Protein AF-A0A553PU58-F1 (afdb_monomer)

Solvent-accessible surface area (backbone atoms only — not comparable to full-atom values): 15840 Å² total; per-residue (Å²): 139,85,56,50,74,30,47,66,68,59,22,52,77,58,53,23,46,75,79,48,70,24,80,95,66,74,22,20,21,20,30,32,51,39,40,67,79,35,71,44,50,60,67,50,26,30,43,40,55,94,79,65,64,56,36,60,43,74,41,38,33,38,37,42,64,63,48,73,68,34,35,27,38,38,38,34,22,75,34,29,32,41,44,48,44,35,81,52,70,45,79,49,66,39,73,56,94,90,36,85,38,88,47,77,78,56,62,55,42,45,74,35,52,75,50,16,30,38,39,49,42,58,34,69,77,70,71,60,79,73,44,49,18,77,45,54,79,40,72,47,82,42,52,33,47,82,79,39,47,34,37,42,36,38,42,38,27,73,67,70,56,81,61,50,55,29,34,38,36,38,64,31,55,33,83,65,72,85,70,87,80,76,86,68,56,43,30,42,36,31,63,48,25,15,44,52,85,59,57,66,39,82,53,34,61,36,50,42,69,89,49,78,56,60,99,59,96,74,81,88,78,79,73,29,58,86,46,84,77,78,61,78,45,79,47,73,73,87,50,32,70,46,94,62,74,90,90,60,85,61,55,75,38,95,72,65,79,91,73,83,88,87,85,85,83,90,77,86,80,74,50,65,129

Radius of gyration: 23.56 Å; Cα contacts (8 Å, |Δi|>4): 583; chains: 1; bounding box: 60×55×65 Å

Secondary structure (DSSP, 8-state):
---EEE-HHHHHHTTEEEEEEEGGGTEEEEEEEE-TT-EE-STTEEE--S---SSSEEEEEEE--SSTTEEEEEEEEEEEE-PPPP--EE--EEEETTEEEE-SS-EE-TT---SSEEEEEESSS-PPPPB-SB-TT-EEEEE--TT--EEEEEEE-SS----EEEEEEEEEE-TTSSS---SS--EEEETTEE-TT--B-TTEEEESTTTT--SS-PPP---EE--SS---EEE--S--B----TTSPPPBPSS------------SSSS--

Nearest PDB structures (foldseek):
  4gz9-assembly1_A  TM=6.821E-01  e=5.659E-04  Mus musculus
  7m0r-assembly1_F  TM=6.667E-01  e=5.729E-03  Mus musculus
  7wr7-assembly1_A  TM=5.934E-01  e=6.733E-03  Homo sapiens
  9en2-assembly1_A  TM=3.925E-01  e=1.753E-03  Homo sapiens
  3i27-assembly2_C  TM=2.885E-01  e=4.304E+00  Breda virus serotype 1

Sequence (273 aa):
MTGTCYTEDECTSKNGVSIGTCANGFGVCCRMVMSCGETSSENITVFADTNVPTGMGECTASINPANTDVRQIRLDFERFQIAGPSLVSSEVTKILNGSPSFMGTPNAAVGQCNLDRFQVQGGSHGRPPIICGLNTGQHMLLDVDESSNIDLSFQFGSVATVRSFQIRVESCCGPNSKGSNKQGLDCLSLPSAENKEGTARLRSRFCGRNKGLTTGPAVSITICSKLTPFQITFRSDSFETIPSIVGTPLPEATAMDKGVKLIYFQDNMNCMN

pLDDT: mean 74.5, std 16.45, range [32.41, 96.75]

Mean predicted aligned error: 15.4 Å

InterPro domains:
  IPR000859 CUB domain [PS01180] (36-172)
  IPR058698 CUB domain, metazoa [PF26080] (172-266)

Organism: Tigriopus californicus (NCBI:txid6832)

Foldseek 3Di:
DAADWDAPVVQVVQCWDFPAADPVRRTGRTAAEDEFPEEDLDFFYKYWYPCPDQFWDKGKYKYDHVAQLFFKKKKAWQWWAADAQDPDWAFDWDQDPNDTDGDDDIPPSPRPPPAKWKWKDKADDDTPDIHHGGQNRHMDMGGHHRTIMIMIMMTHHGHGDDGTTMITMGGDSALDPDDDDDPAWKKKWWAQKDALASHTPRSDIQTDCPRQQHPDDGDDGDIDHPDVVGDMDIDHDQFDFDDDDPDDDTDGDPDGDPDGDDDDDDDPPRHDD

Structure (mmCIF, N/CA/C/O backbone):
data_AF-A0A553PU58-F1
#
_entry.id   AF-A0A553PU58-F1
#
loop_
_atom_site.group_PDB
_atom_site.id
_atom_site.type_symbol
_atom_site.label_atom_id
_atom_site.label_alt_id
_atom_site.label_comp_id
_atom_site.label_asym_id
_atom_site.label_entity_id
_atom_site.label_seq_id
_atom_site.pdbx_PDB_ins_code
_atom_site.Cartn_x
_atom_site.Cartn_y
_atom_site.Cartn_z
_atom_site.occupancy
_atom_site.B_iso_or_equiv
_atom_site.auth_seq_id
_atom_site.auth_comp_id
_atom_site.auth_asym_id
_atom_site.auth_atom_id
_atom_site.pdbx_PDB_model_num
ATOM 1 N N . MET A 1 1 ? -3.725 -18.989 4.553 1.00 52.44 1 MET A N 1
ATOM 2 C CA . MET A 1 1 ? -4.612 -18.128 3.745 1.00 52.44 1 MET A CA 1
ATOM 3 C C . MET A 1 1 ? -5.587 -17.461 4.697 1.00 52.44 1 MET A C 1
ATOM 5 O O . MET A 1 1 ? -6.108 -18.153 5.562 1.00 52.44 1 MET A O 1
ATOM 9 N N . THR A 1 2 ? -5.754 -16.147 4.604 1.00 69.88 2 THR A N 1
ATOM 10 C CA . THR A 1 2 ? -6.586 -15.342 5.510 1.00 69.88 2 THR A CA 1
ATOM 11 C C . THR A 1 2 ? -7.777 -14.777 4.745 1.00 69.88 2 THR A C 1
ATOM 13 O O . THR A 1 2 ? -7.635 -14.329 3.609 1.00 69.88 2 THR A O 1
ATOM 16 N N . GLY A 1 3 ? -8.949 -14.838 5.364 1.00 77.81 3 GLY A N 1
ATOM 17 C CA . GLY A 1 3 ? -10.219 -14.359 4.834 1.00 77.81 3 GLY A CA 1
ATOM 18 C C . GLY A 1 3 ? -11.250 -14.318 5.957 1.00 77.81 3 GLY A C 1
ATOM 19 O O . GLY A 1 3 ? -10.980 -14.776 7.072 1.00 77.81 3 GLY A O 1
ATOM 20 N N . THR A 1 4 ? -12.416 -13.760 5.667 1.00 83.88 4 THR A N 1
ATOM 21 C CA . THR A 1 4 ? -13.505 -13.608 6.636 1.00 83.88 4 THR A CA 1
ATOM 22 C C . THR A 1 4 ? -14.564 -14.668 6.371 1.00 83.88 4 THR A C 1
ATOM 24 O O . THR A 1 4 ? -14.862 -14.983 5.222 1.00 83.88 4 THR A O 1
ATOM 27 N N . CYS A 1 5 ? -15.107 -15.260 7.432 1.00 89.44 5 CYS A N 1
ATOM 28 C CA . CYS A 1 5 ? -16.114 -16.305 7.301 1.00 89.44 5 CYS A CA 1
ATOM 29 C C . CYS A 1 5 ? -17.475 -15.698 6.942 1.00 89.44 5 CYS A C 1
ATOM 31 O O . CYS A 1 5 ? -18.012 -14.926 7.732 1.00 89.44 5 CYS A O 1
ATOM 33 N N . TYR A 1 6 ? -18.010 -16.068 5.780 1.00 90.88 6 TYR A N 1
ATOM 34 C CA . TYR A 1 6 ? -19.317 -15.644 5.271 1.00 90.88 6 TYR A CA 1
ATOM 35 C C . TYR A 1 6 ? -20.118 -16.849 4.776 1.00 90.88 6 TYR A C 1
ATOM 37 O O . TYR A 1 6 ? -19.566 -17.935 4.582 1.00 90.88 6 TYR A O 1
ATOM 45 N N . THR A 1 7 ? -21.415 -16.667 4.534 1.00 93.44 7 THR A N 1
ATOM 46 C CA . THR A 1 7 ? -22.155 -17.595 3.667 1.00 93.44 7 THR A CA 1
ATOM 47 C C . THR A 1 7 ? -21.651 -17.490 2.221 1.00 93.44 7 THR A C 1
ATOM 49 O O . THR A 1 7 ? -21.003 -16.513 1.837 1.00 93.44 7 THR A O 1
ATOM 52 N N . GLU A 1 8 ? -21.909 -18.507 1.400 1.00 91.62 8 GLU A N 1
ATOM 53 C CA . GLU A 1 8 ? -21.491 -18.505 -0.009 1.00 91.62 8 GLU A CA 1
ATOM 54 C C . GLU A 1 8 ? -22.142 -17.354 -0.803 1.00 91.62 8 GLU A C 1
ATOM 56 O O . GLU A 1 8 ? -21.466 -16.650 -1.561 1.00 91.62 8 GLU A O 1
ATOM 61 N N . ASP A 1 9 ? -23.420 -17.080 -0.533 1.00 92.00 9 ASP A N 1
ATOM 62 C CA . ASP A 1 9 ? -24.177 -15.982 -1.145 1.00 92.00 9 ASP A CA 1
ATOM 63 C C . ASP A 1 9 ? -23.659 -14.598 -0.709 1.00 92.00 9 ASP A C 1
ATOM 65 O O . ASP A 1 9 ? -23.513 -13.684 -1.523 1.00 92.00 9 ASP A O 1
ATOM 69 N N . GLU A 1 10 ? -23.316 -14.418 0.570 1.00 91.50 10 GLU A N 1
ATOM 70 C CA . GLU A 1 10 ? -22.691 -13.176 1.054 1.00 91.50 10 GLU A CA 1
ATOM 71 C C . GLU A 1 10 ? -21.303 -12.960 0.447 1.00 91.50 10 GLU A C 1
ATOM 73 O O . GLU A 1 10 ? -20.929 -11.831 0.134 1.00 91.50 10 GLU A O 1
ATOM 78 N N . CYS A 1 11 ? -20.533 -14.037 0.264 1.00 89.50 11 CYS A N 1
ATOM 79 C CA . CYS A 1 11 ? -19.203 -13.944 -0.319 1.00 89.50 11 CYS A CA 1
ATOM 80 C C . CYS A 1 11 ? -19.269 -13.464 -1.771 1.00 89.50 11 CYS A C 1
ATOM 82 O O . CYS A 1 11 ? -18.574 -12.522 -2.149 1.00 89.50 11 CYS A O 1
ATOM 84 N N . THR A 1 12 ? -20.145 -14.073 -2.569 1.00 89.50 12 THR A N 1
ATOM 85 C CA . THR A 1 12 ? -20.314 -13.727 -3.985 1.00 89.50 12 THR A CA 1
ATOM 86 C C . THR A 1 12 ? -20.954 -12.352 -4.172 1.00 89.50 12 THR A C 1
ATOM 88 O O . THR A 1 12 ? -20.482 -11.575 -5.000 1.00 89.50 12 THR A O 1
ATOM 91 N N . SER A 1 13 ? -21.957 -11.991 -3.364 1.00 87.50 13 SER A N 1
ATOM 92 C CA . SER A 1 13 ? -22.585 -10.659 -3.425 1.00 87.50 13 SER A CA 1
ATOM 93 C C . SER A 1 13 ? -21.642 -9.509 -3.053 1.00 87.50 13 SER A C 1
ATOM 95 O O . SER A 1 13 ? -21.862 -8.379 -3.485 1.00 87.50 13 SER A O 1
ATOM 97 N N . LYS A 1 14 ? -20.572 -9.783 -2.298 1.00 83.44 14 LYS A N 1
ATOM 98 C CA . LYS A 1 14 ? -19.509 -8.821 -1.960 1.00 83.44 14 LYS A CA 1
ATOM 99 C C . LYS A 1 14 ? -18.317 -8.848 -2.931 1.00 83.44 14 LYS A C 1
ATOM 101 O O . LYS A 1 14 ? -17.244 -8.370 -2.567 1.00 83.44 14 LYS A O 1
ATOM 106 N N . ASN A 1 15 ? -18.469 -9.425 -4.130 1.00 82.69 15 ASN A N 1
ATOM 107 C CA . ASN A 1 15 ? -17.378 -9.644 -5.099 1.00 82.69 15 ASN A CA 1
ATOM 108 C C . ASN A 1 15 ? -16.177 -10.396 -4.496 1.00 82.69 15 ASN A C 1
ATOM 110 O O . ASN A 1 15 ? -15.012 -10.185 -4.843 1.00 82.69 15 ASN A O 1
ATOM 114 N N . GLY A 1 16 ? -16.455 -11.273 -3.538 1.00 85.69 16 GLY A N 1
ATOM 115 C CA . GLY A 1 16 ? -15.459 -12.091 -2.885 1.00 85.69 16 GLY A CA 1
ATOM 116 C C . GLY A 1 16 ? -15.260 -13.433 -3.569 1.00 85.69 16 GLY A C 1
ATOM 117 O O . GLY A 1 16 ? -16.120 -13.958 -4.274 1.00 85.69 16 GLY A O 1
ATOM 118 N N . VAL A 1 17 ? -14.090 -14.011 -3.329 1.00 88.06 17 VAL A N 1
ATOM 119 C CA . VAL A 1 17 ? -13.718 -15.341 -3.801 1.00 88.06 17 VAL A CA 1
ATOM 120 C C . VAL A 1 17 ? -13.620 -16.275 -2.602 1.00 88.06 17 VAL A C 1
ATOM 122 O O . VAL A 1 17 ? -12.925 -15.975 -1.626 1.00 88.06 17 VAL A O 1
ATOM 125 N N . SER A 1 18 ? -14.288 -17.425 -2.693 1.00 90.69 18 SER A N 1
ATOM 126 C CA . SER A 1 18 ? -14.140 -18.507 -1.719 1.00 90.69 18 SER A CA 1
ATOM 127 C C . SER A 1 18 ? -12.737 -19.106 -1.821 1.00 90.69 18 SER A C 1
ATOM 129 O O . SER A 1 18 ? -12.329 -19.605 -2.870 1.00 90.69 18 SER A O 1
ATOM 131 N N . ILE A 1 19 ? -11.983 -19.035 -0.726 1.00 89.62 19 ILE A N 1
ATOM 132 C CA . ILE A 1 19 ? -10.617 -19.572 -0.617 1.00 89.62 19 ILE A CA 1
ATOM 133 C C . ILE A 1 19 ? -10.535 -20.775 0.334 1.00 89.62 19 ILE A C 1
ATOM 135 O O . ILE A 1 19 ? -9.445 -21.265 0.626 1.00 89.62 19 ILE A O 1
ATOM 139 N N . GLY A 1 20 ? -11.678 -21.253 0.830 1.00 89.81 20 GLY A N 1
ATOM 140 C CA . GLY A 1 20 ? -11.781 -22.419 1.705 1.00 89.81 20 GLY A CA 1
ATOM 141 C C . GLY A 1 20 ? -13.096 -22.445 2.478 1.00 89.81 20 GLY A C 1
ATOM 142 O O . GLY A 1 20 ? -13.944 -21.576 2.312 1.00 89.81 20 GLY A O 1
ATOM 143 N N . THR A 1 21 ? -13.253 -23.423 3.364 1.00 91.62 21 THR A N 1
ATOM 144 C CA . THR A 1 21 ? -14.417 -23.544 4.256 1.00 91.62 21 THR A CA 1
ATOM 145 C C . THR A 1 21 ? -14.106 -22.998 5.648 1.00 91.62 21 THR A C 1
ATOM 147 O O . THR A 1 21 ? -12.978 -23.110 6.128 1.00 91.62 21 THR A O 1
ATOM 150 N N . CYS A 1 22 ? -15.106 -22.458 6.334 1.00 91.12 22 CYS A N 1
ATOM 151 C CA . CYS A 1 22 ? -15.018 -21.982 7.715 1.00 91.12 22 CYS A CA 1
ATOM 152 C C . CYS A 1 22 ? -16.258 -22.416 8.516 1.00 91.12 22 CYS A C 1
ATOM 154 O O . CYS A 1 22 ? -17.140 -23.086 7.980 1.00 91.12 22 CYS A O 1
ATOM 156 N N . ALA A 1 23 ? -16.297 -22.096 9.817 1.00 89.81 23 ALA A N 1
ATOM 157 C CA . ALA A 1 23 ? -17.403 -22.450 10.717 1.00 89.81 23 ALA A CA 1
ATOM 158 C C . ALA A 1 23 ? -1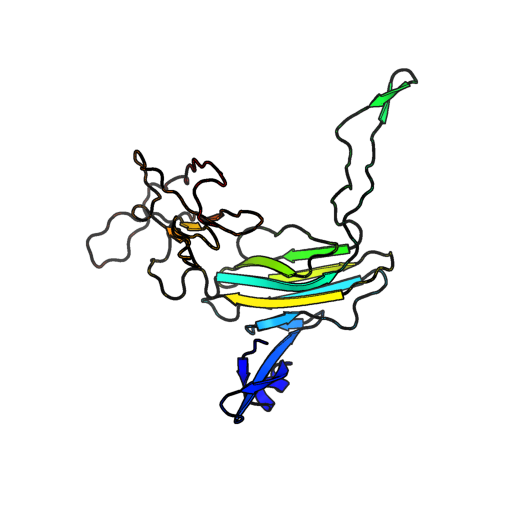7.821 -23.933 10.609 1.00 89.81 23 ALA A C 1
ATOM 160 O O . ALA A 1 23 ? -18.990 -24.235 10.421 1.00 89.81 23 ALA A O 1
ATOM 161 N N . ASN A 1 24 ? -16.865 -24.869 10.671 1.00 90.44 24 ASN A N 1
ATOM 162 C CA . ASN A 1 24 ? -17.110 -26.316 10.520 1.00 90.44 24 ASN A CA 1
ATOM 163 C C . ASN A 1 24 ? -17.828 -26.726 9.216 1.00 90.44 24 ASN A C 1
ATOM 165 O O . ASN A 1 24 ? -18.508 -27.747 9.184 1.00 90.44 24 ASN A O 1
ATOM 169 N N . GLY A 1 25 ? -17.673 -25.946 8.143 1.00 89.06 25 GLY A N 1
ATOM 170 C CA . GLY A 1 25 ? -18.281 -26.223 6.839 1.00 89.06 25 GLY A CA 1
ATOM 171 C C . GLY A 1 25 ? -19.625 -25.531 6.609 1.00 89.06 25 GLY A C 1
ATOM 172 O O . GLY A 1 25 ? -20.196 -25.695 5.539 1.00 89.06 25 GLY A O 1
ATOM 173 N N . PHE A 1 26 ? -20.114 -24.735 7.566 1.00 89.69 26 PHE A N 1
ATOM 174 C CA . PHE A 1 26 ? -21.336 -23.940 7.396 1.00 89.69 26 PHE A CA 1
ATOM 175 C C . PHE A 1 26 ? -21.112 -22.616 6.651 1.00 89.69 26 PHE A C 1
ATOM 177 O O . PHE A 1 26 ? -22.078 -21.933 6.324 1.00 89.69 26 PHE A O 1
ATOM 184 N N . GLY A 1 27 ? -19.858 -22.242 6.388 1.00 92.12 27 GLY A N 1
ATOM 185 C CA . GLY A 1 27 ? -19.524 -21.039 5.634 1.00 92.12 27 GLY A CA 1
ATOM 186 C C . GLY A 1 27 ? -18.271 -21.198 4.783 1.00 92.12 27 GLY A C 1
ATOM 187 O O . GLY A 1 27 ? -17.544 -22.195 4.866 1.00 92.12 27 GLY A O 1
ATOM 188 N N . VAL A 1 28 ? -17.996 -20.166 3.995 1.00 92.75 28 VAL A N 1
ATOM 189 C CA . VAL A 1 28 ? -16.797 -20.031 3.172 1.00 92.75 28 VAL A CA 1
ATOM 190 C C . VAL A 1 28 ? -15.861 -18.980 3.759 1.00 92.75 28 VAL A C 1
ATOM 192 O O . VAL A 1 28 ? -16.274 -17.911 4.210 1.00 92.75 28 VAL A O 1
ATOM 195 N N . CYS A 1 29 ? -14.567 -19.284 3.758 1.00 89.19 29 CYS A N 1
ATOM 196 C CA . CYS A 1 29 ? -13.527 -18.298 3.996 1.00 89.19 29 CYS A CA 1
ATOM 197 C C . CYS A 1 29 ? -13.474 -17.417 2.749 1.00 89.19 29 CYS A C 1
ATOM 199 O O . CYS A 1 29 ? -12.955 -17.832 1.713 1.00 89.19 29 CYS A O 1
ATOM 201 N N . CYS A 1 30 ? -14.085 -16.244 2.832 1.00 88.44 30 CYS A N 1
ATOM 202 C CA . CYS A 1 30 ? -14.209 -15.327 1.719 1.00 88.44 30 CYS A CA 1
ATOM 203 C C . CYS A 1 30 ? -13.090 -14.295 1.744 1.00 88.44 30 CYS A C 1
ATOM 205 O O . CYS A 1 30 ? -12.733 -13.759 2.798 1.00 88.44 30 CYS A O 1
ATOM 207 N N . ARG A 1 31 ? -12.573 -13.976 0.564 1.00 86.38 31 ARG A N 1
ATOM 208 C CA . ARG A 1 31 ? -11.627 -12.884 0.368 1.00 86.38 31 ARG A CA 1
ATOM 209 C C . ARG A 1 31 ? -12.182 -11.930 -0.672 1.00 86.38 31 ARG A C 1
ATOM 211 O O . ARG A 1 31 ? -12.364 -12.336 -1.817 1.00 86.38 31 ARG A O 1
ATOM 218 N N . MET A 1 32 ? -12.433 -10.689 -0.274 1.00 89.38 32 MET A N 1
ATOM 219 C CA . MET A 1 32 ? -12.925 -9.655 -1.179 1.00 89.38 32 MET A CA 1
ATOM 220 C C . MET A 1 32 ? -11.843 -9.311 -2.191 1.00 89.38 32 MET A C 1
ATOM 222 O O . MET A 1 32 ? -10.662 -9.232 -1.842 1.00 89.38 32 MET A O 1
ATOM 226 N N . VAL A 1 33 ? -12.239 -9.124 -3.443 1.00 90.19 33 VAL A N 1
ATOM 227 C CA . VAL A 1 33 ? -11.342 -8.698 -4.513 1.00 90.19 33 VAL A CA 1
ATOM 228 C C . VAL A 1 33 ? -11.898 -7.412 -5.097 1.00 90.19 33 VAL A C 1
ATOM 230 O O . VAL A 1 33 ? -13.107 -7.281 -5.249 1.00 90.19 33 VAL A O 1
ATOM 233 N N . MET A 1 34 ? -11.010 -6.469 -5.392 1.00 93.00 34 MET A N 1
ATOM 234 C CA . MET A 1 34 ? -11.340 -5.273 -6.154 1.00 93.00 34 MET A CA 1
ATOM 235 C C . MET A 1 34 ? -10.389 -5.130 -7.342 1.00 93.00 34 MET A C 1
ATOM 237 O O . MET A 1 34 ? -9.195 -5.427 -7.212 1.00 93.00 34 MET A O 1
ATOM 241 N N . SER A 1 35 ? -10.914 -4.680 -8.477 1.00 93.75 35 SER A N 1
ATOM 242 C CA . SER A 1 35 ? -10.175 -4.417 -9.718 1.00 93.75 35 SER A CA 1
ATOM 243 C C . SER A 1 35 ? -10.027 -2.917 -9.999 1.00 93.75 35 SER A C 1
ATOM 245 O O . SER A 1 35 ? -10.449 -2.074 -9.205 1.00 93.75 35 SER A O 1
ATOM 247 N N . CYS A 1 36 ? -9.396 -2.552 -11.119 1.00 95.38 36 CYS A N 1
ATOM 248 C CA . CYS A 1 36 ? -9.290 -1.149 -11.513 1.00 95.38 36 CYS A CA 1
ATOM 249 C C . CYS A 1 36 ? -10.691 -0.521 -11.679 1.00 95.38 36 CYS A C 1
ATOM 251 O O . CYS A 1 36 ? -11.584 -1.119 -12.276 1.00 95.38 36 CYS A O 1
ATOM 253 N N . GLY A 1 37 ? -10.870 0.702 -11.184 1.00 93.94 37 GLY A N 1
ATOM 254 C CA . GLY A 1 37 ? -12.113 1.473 -11.202 1.00 93.94 37 GLY A CA 1
ATOM 255 C C . GLY A 1 37 ? -13.054 1.200 -10.028 1.00 93.94 37 GLY A C 1
ATOM 256 O O . GLY A 1 37 ? -14.057 1.899 -9.895 1.00 93.94 37 GLY A O 1
ATOM 257 N N . GLU A 1 38 ? -12.750 0.217 -9.180 1.00 93.75 38 GLU A N 1
ATOM 258 C CA . GLU A 1 38 ? -13.624 -0.178 -8.079 1.00 93.75 38 GLU A CA 1
ATOM 259 C C . GLU A 1 38 ? -13.265 0.495 -6.751 1.00 93.75 38 GLU A C 1
ATOM 261 O O . GLU A 1 38 ? -12.157 1.000 -6.534 1.00 93.75 38 GLU A O 1
ATOM 266 N N . THR A 1 39 ? -14.233 0.456 -5.838 1.00 93.06 39 THR A N 1
ATOM 267 C CA . THR A 1 39 ? -14.089 0.922 -4.462 1.00 93.06 39 THR A CA 1
ATOM 268 C C . THR A 1 39 ? -14.450 -0.205 -3.508 1.00 93.06 39 THR A C 1
ATOM 270 O O . THR A 1 39 ? -15.472 -0.863 -3.701 1.00 93.06 39 THR A O 1
ATOM 273 N N . SER A 1 40 ? -13.668 -0.389 -2.445 1.00 91.00 40 SER A N 1
ATOM 274 C CA . SER A 1 40 ? -13.999 -1.324 -1.366 1.00 91.00 40 SER A CA 1
ATOM 275 C C . SER A 1 40 ? -14.046 -0.632 -0.011 1.00 91.00 40 SER A C 1
ATOM 277 O O . SER A 1 40 ? -13.197 0.197 0.308 1.00 91.00 40 SER A O 1
ATOM 279 N N . SER A 1 41 ? -15.026 -1.011 0.807 1.00 89.12 41 SER A N 1
ATOM 280 C CA . SER A 1 41 ? -15.112 -0.680 2.234 1.00 89.12 41 SER A CA 1
ATOM 281 C C . SER A 1 41 ? -14.948 -1.914 3.125 1.00 89.12 41 SER A C 1
ATOM 283 O O . SER A 1 41 ? -15.303 -1.892 4.298 1.00 89.12 41 SER A O 1
ATOM 285 N N . GLU A 1 42 ? -14.481 -3.029 2.570 1.00 86.44 42 GLU A N 1
ATOM 286 C CA . GLU A 1 42 ? -14.400 -4.302 3.279 1.00 86.44 42 GLU A CA 1
ATOM 287 C C . GLU A 1 42 ? -12.984 -4.552 3.801 1.00 86.44 42 GLU A C 1
ATOM 289 O O . GLU A 1 42 ? -11.979 -4.277 3.134 1.00 86.44 42 GLU A O 1
ATOM 294 N N . ASN A 1 43 ? -12.887 -5.115 5.005 1.00 82.06 43 ASN A N 1
ATOM 295 C CA . ASN A 1 43 ? -11.596 -5.523 5.543 1.00 82.06 43 ASN A CA 1
ATOM 296 C C . ASN A 1 43 ? -11.075 -6.770 4.808 1.00 82.06 43 ASN A C 1
ATOM 298 O O . ASN A 1 43 ? -11.853 -7.657 4.466 1.00 82.06 43 ASN A O 1
ATOM 302 N N . ILE A 1 44 ? -9.754 -6.874 4.642 1.00 83.50 44 ILE A N 1
ATOM 303 C CA . ILE A 1 44 ? -9.088 -7.980 3.937 1.00 83.50 44 ILE A CA 1
ATOM 304 C C . ILE A 1 44 ? -9.513 -8.022 2.457 1.00 83.50 44 ILE A C 1
ATOM 306 O O . ILE A 1 44 ? -9.833 -9.072 1.898 1.00 83.50 44 ILE A O 1
ATOM 310 N N . THR A 1 45 ? -9.502 -6.854 1.812 1.00 90.38 45 THR A N 1
ATOM 311 C CA . THR A 1 45 ? -9.722 -6.739 0.365 1.00 90.38 45 THR A CA 1
ATOM 312 C C . THR A 1 45 ? -8.404 -6.921 -0.379 1.00 90.38 45 THR A C 1
ATOM 314 O O . THR A 1 45 ? -7.372 -6.405 0.038 1.00 90.38 45 THR A O 1
ATOM 317 N N . VAL A 1 46 ? -8.409 -7.633 -1.500 1.00 92.62 46 VAL A N 1
ATOM 318 C CA . VAL A 1 46 ? -7.259 -7.744 -2.400 1.00 92.62 46 VAL A CA 1
ATOM 319 C C . VAL A 1 46 ? -7.488 -6.877 -3.627 1.00 92.62 46 VAL A C 1
ATOM 321 O O . VAL A 1 46 ? -8.414 -7.120 -4.391 1.00 92.62 46 VAL A O 1
ATOM 324 N N . PHE A 1 47 ? -6.611 -5.904 -3.846 1.00 95.44 47 PHE A N 1
ATOM 325 C CA . PHE A 1 47 ? -6.546 -5.155 -5.092 1.00 95.44 47 PHE A CA 1
ATOM 326 C C . PHE A 1 47 ? -5.716 -5.919 -6.117 1.00 95.44 47 PHE A C 1
ATOM 328 O O . PHE A 1 47 ? -4.504 -6.088 -5.938 1.00 95.44 47 PHE A O 1
ATOM 335 N N . ALA A 1 48 ? -6.351 -6.382 -7.183 1.00 94.25 48 ALA A N 1
ATOM 336 C CA . ALA A 1 48 ? -5.68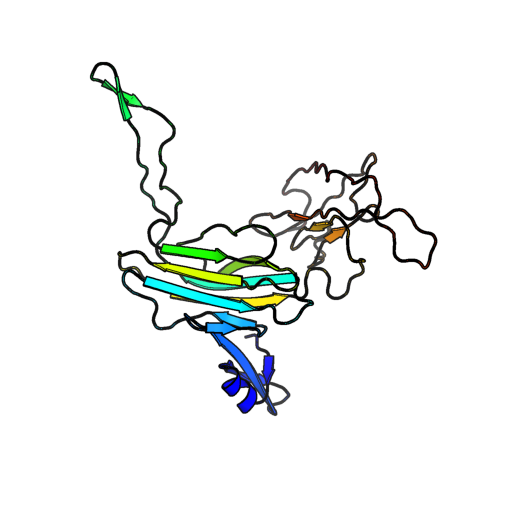1 -7.044 -8.290 1.00 94.25 48 ALA A CA 1
ATOM 337 C C . ALA A 1 48 ? -6.479 -6.837 -9.573 1.00 94.25 48 ALA A C 1
ATOM 339 O O . ALA A 1 48 ? -7.705 -6.838 -9.552 1.00 94.25 48 ALA A O 1
ATOM 340 N N . ASP A 1 49 ? -5.782 -6.729 -10.698 1.00 91.62 49 ASP A N 1
ATOM 341 C CA . ASP A 1 49 ? -6.422 -6.675 -12.006 1.00 91.62 49 ASP A CA 1
ATOM 342 C C . ASP A 1 49 ? -5.739 -7.656 -12.961 1.00 91.62 49 ASP A C 1
ATOM 344 O O . ASP A 1 49 ? -4.510 -7.764 -12.992 1.00 91.62 49 ASP A O 1
ATOM 348 N N . THR A 1 50 ? -6.535 -8.412 -13.715 1.00 87.50 50 THR A N 1
ATOM 349 C CA . THR A 1 50 ? -6.032 -9.364 -14.716 1.00 87.50 50 THR A CA 1
ATOM 350 C C . THR A 1 50 ? -5.678 -8.688 -16.040 1.00 87.50 50 THR A C 1
ATOM 352 O O . THR A 1 50 ? -4.953 -9.268 -16.843 1.00 87.50 50 THR A O 1
ATOM 355 N N . ASN A 1 51 ? -6.163 -7.467 -16.266 1.00 88.75 51 ASN A N 1
ATOM 356 C CA . ASN A 1 51 ? -6.033 -6.690 -17.495 1.00 88.75 51 ASN A CA 1
ATOM 357 C C . ASN A 1 51 ? -5.049 -5.524 -17.319 1.00 88.75 51 ASN A C 1
ATOM 359 O O . ASN A 1 51 ? -5.308 -4.399 -17.747 1.00 88.75 51 ASN A O 1
ATOM 363 N N . VAL A 1 52 ? -3.897 -5.786 -16.695 1.00 90.38 52 VAL A N 1
ATOM 364 C CA . VAL A 1 52 ? -2.854 -4.766 -16.530 1.00 90.38 52 VAL A CA 1
ATOM 365 C C . VAL A 1 52 ? -2.353 -4.307 -17.911 1.00 90.38 52 VAL A C 1
ATOM 367 O O . VAL A 1 52 ? -1.912 -5.149 -18.700 1.00 90.38 52 VAL A O 1
ATOM 370 N N . PRO A 1 53 ? -2.384 -2.996 -18.229 1.00 89.06 53 PRO A N 1
ATOM 371 C CA . PRO A 1 53 ? -1.970 -2.492 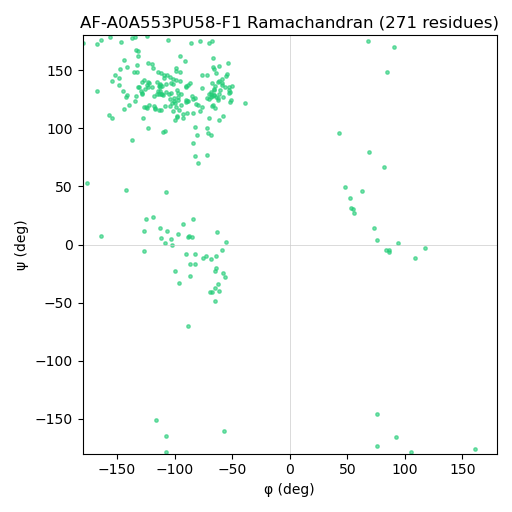-19.534 1.00 89.06 53 PRO A CA 1
ATOM 372 C C . PRO A 1 53 ? -0.539 -2.898 -19.897 1.00 89.06 53 PRO A C 1
ATOM 374 O O . PRO A 1 53 ? 0.386 -2.760 -19.095 1.00 89.06 53 PRO A O 1
ATOM 377 N N . THR A 1 54 ? -0.332 -3.333 -21.141 1.00 86.38 54 THR A N 1
ATOM 378 C CA . THR A 1 54 ? 1.002 -3.615 -21.704 1.00 86.38 54 THR A CA 1
ATOM 379 C C . THR A 1 54 ? 1.668 -2.378 -22.310 1.00 86.38 54 THR A C 1
ATOM 381 O O . THR A 1 54 ? 2.875 -2.377 -22.516 1.00 86.38 54 THR A O 1
ATOM 384 N N . GLY A 1 55 ? 0.899 -1.321 -22.580 1.00 87.88 55 GLY A N 1
ATOM 385 C CA . GLY A 1 55 ? 1.378 -0.016 -23.042 1.00 87.88 55 GLY A CA 1
ATOM 386 C C . GLY A 1 55 ? 1.072 1.085 -22.030 1.00 87.88 55 GLY A C 1
ATOM 387 O O . GLY A 1 55 ? 0.980 0.822 -20.831 1.00 87.88 55 GLY A O 1
ATOM 388 N N . MET A 1 56 ? 0.887 2.315 -22.507 1.00 92.12 56 MET A N 1
ATOM 389 C CA . MET A 1 56 ? 0.427 3.397 -21.634 1.00 92.12 56 MET A CA 1
ATOM 390 C C . MET A 1 56 ? -0.951 3.071 -21.063 1.00 92.12 56 MET A C 1
ATOM 392 O O . MET A 1 56 ? -1.814 2.556 -21.772 1.00 92.12 56 MET A O 1
ATOM 396 N N . GLY A 1 57 ? -1.163 3.399 -19.796 1.00 92.94 57 GLY A N 1
ATOM 397 C CA . GLY A 1 57 ? -2.450 3.185 -19.156 1.00 92.94 57 GLY A CA 1
ATOM 398 C C . GLY A 1 57 ? -2.456 3.636 -17.709 1.00 92.94 57 GLY A C 1
ATOM 399 O O . GLY A 1 57 ? -1.426 4.001 -17.144 1.00 92.94 57 GLY A O 1
ATOM 400 N N . GLU A 1 58 ? -3.635 3.587 -17.114 1.00 94.69 58 GLU A N 1
ATOM 401 C CA . GLU A 1 58 ? -3.845 3.898 -15.711 1.00 94.69 58 GLU A CA 1
ATOM 402 C C . GLU A 1 58 ? -4.762 2.842 -15.099 1.00 94.69 58 GLU A C 1
ATOM 404 O O . GLU A 1 58 ? -5.619 2.275 -15.776 1.00 94.69 58 GLU A O 1
ATOM 409 N N . CYS A 1 59 ? -4.552 2.569 -13.820 1.00 96.00 59 CYS A N 1
ATOM 410 C CA . CYS A 1 59 ? -5.422 1.734 -13.017 1.00 96.00 59 CYS A CA 1
ATOM 411 C C . CYS A 1 59 ? -5.551 2.362 -11.635 1.00 96.00 59 CYS A C 1
ATOM 413 O O . CYS A 1 59 ? -4.553 2.525 -10.932 1.00 96.00 59 CYS A O 1
ATOM 415 N N . THR A 1 60 ? -6.771 2.709 -11.244 1.00 95.94 60 THR A N 1
ATOM 416 C CA . THR A 1 60 ? -7.065 3.291 -9.934 1.00 95.94 60 THR A CA 1
ATOM 417 C C . THR A 1 60 ? -8.005 2.393 -9.147 1.00 95.94 60 THR A C 1
ATOM 419 O O . THR A 1 60 ? -8.781 1.658 -9.739 1.00 95.94 60 THR A O 1
ATOM 422 N N . ALA A 1 61 ? -7.944 2.435 -7.823 1.00 95.62 61 ALA A N 1
ATOM 423 C CA . ALA A 1 61 ? -8.946 1.842 -6.942 1.00 95.62 61 ALA A CA 1
ATOM 424 C C . ALA A 1 61 ? -9.051 2.681 -5.671 1.00 95.62 61 ALA A C 1
ATOM 426 O O . ALA A 1 61 ? -8.063 3.296 -5.263 1.00 95.62 61 ALA A O 1
ATOM 427 N N . SER A 1 62 ? -10.221 2.698 -5.040 1.00 93.75 62 SER A N 1
ATOM 428 C CA . SER A 1 62 ? -10.441 3.460 -3.809 1.00 93.75 62 SER A CA 1
ATOM 429 C C . SER A 1 62 ? -10.740 2.536 -2.630 1.00 93.75 62 SER A C 1
ATOM 431 O O . SER A 1 62 ? -11.441 1.531 -2.749 1.00 93.75 62 SER A O 1
ATOM 433 N N . ILE A 1 63 ? -10.190 2.861 -1.468 1.00 91.56 63 ILE A N 1
ATOM 434 C CA . ILE A 1 63 ? -10.414 2.146 -0.217 1.00 91.56 63 ILE A CA 1
ATOM 435 C C . ILE A 1 63 ? -11.089 3.104 0.743 1.00 91.56 63 ILE A C 1
ATOM 437 O O . ILE A 1 63 ? -10.503 4.099 1.177 1.00 91.56 63 ILE A O 1
ATOM 441 N N . ASN A 1 64 ? -12.300 2.746 1.135 1.00 89.50 64 ASN A N 1
ATOM 442 C CA . ASN A 1 64 ? -12.991 3.388 2.232 1.00 89.50 64 ASN A CA 1
ATOM 443 C C . ASN A 1 64 ? -12.643 2.636 3.522 1.00 89.50 64 ASN A C 1
ATOM 445 O O . ASN A 1 64 ? -12.656 1.400 3.535 1.00 89.50 64 ASN A O 1
ATOM 449 N N . PRO A 1 65 ? -12.351 3.339 4.627 1.00 83.56 65 PRO A N 1
ATOM 450 C CA . PRO A 1 65 ? -12.190 2.690 5.919 1.00 83.56 65 PRO A CA 1
ATOM 451 C C . PRO A 1 65 ? -13.410 1.819 6.254 1.00 83.56 65 PRO A C 1
ATOM 453 O O . PRO A 1 65 ? -14.550 2.262 6.127 1.00 83.56 65 PRO A O 1
ATOM 456 N N . ALA A 1 66 ? -13.176 0.582 6.704 1.00 80.62 66 ALA A N 1
ATOM 457 C CA . ALA A 1 66 ? -14.257 -0.381 6.941 1.00 80.62 66 ALA A CA 1
ATOM 458 C C . ALA A 1 66 ? -15.247 0.037 8.047 1.00 80.62 66 ALA A C 1
ATOM 460 O O . ALA A 1 66 ? -16.357 -0.483 8.132 1.00 80.62 66 ALA A O 1
ATOM 461 N N . ASN A 1 67 ? -14.833 0.952 8.923 1.00 78.81 67 ASN A N 1
ATOM 462 C CA . ASN A 1 67 ? -15.662 1.655 9.897 1.00 78.81 67 ASN A CA 1
ATOM 463 C C . ASN A 1 67 ? -14.896 2.882 10.430 1.00 78.81 67 ASN A C 1
ATOM 465 O O . ASN A 1 67 ? -13.718 3.079 10.128 1.00 78.81 67 ASN A O 1
ATOM 469 N N . THR A 1 68 ? -15.550 3.674 11.277 1.00 76.19 68 THR A N 1
ATOM 470 C CA . THR A 1 68 ? -15.006 4.901 11.887 1.00 76.19 68 THR A CA 1
ATOM 471 C C . THR A 1 68 ? -13.875 4.667 12.903 1.00 76.19 68 THR A C 1
ATOM 473 O O . THR A 1 68 ? -13.184 5.610 13.293 1.00 76.19 68 THR A O 1
ATOM 476 N N . ASP A 1 69 ? -13.649 3.427 13.347 1.00 73.62 69 ASP A N 1
ATOM 477 C CA . ASP A 1 69 ? -12.586 3.080 14.303 1.00 73.62 69 ASP A CA 1
ATOM 478 C C . ASP A 1 69 ? -11.261 2.715 13.615 1.00 73.62 69 ASP A C 1
ATOM 480 O O . ASP A 1 69 ? -10.228 2.546 14.280 1.00 73.62 69 ASP A O 1
ATOM 484 N N . VAL A 1 70 ? -11.255 2.591 12.286 1.00 76.00 70 VAL A N 1
ATOM 485 C CA . VAL A 1 70 ? -10.037 2.358 11.508 1.00 76.00 70 VAL A CA 1
ATOM 486 C C . VAL A 1 70 ? -9.165 3.611 11.567 1.00 76.00 70 VAL A C 1
ATOM 488 O O . VAL A 1 70 ? -9.615 4.713 11.276 1.00 76.00 70 VAL A O 1
ATOM 491 N N . ARG A 1 71 ? -7.899 3.437 11.963 1.00 74.19 71 ARG A N 1
ATOM 492 C CA . ARG A 1 71 ? -6.902 4.530 12.031 1.00 74.19 71 ARG A CA 1
ATOM 493 C C . ARG A 1 71 ? -5.625 4.227 11.267 1.00 74.19 71 ARG A C 1
ATOM 495 O O . ARG A 1 71 ? -4.729 5.063 11.201 1.00 74.19 71 ARG A O 1
ATOM 502 N N . GLN A 1 72 ? -5.519 3.007 10.753 1.00 77.94 72 GLN A N 1
ATOM 503 C CA . GLN A 1 72 ? -4.394 2.574 9.956 1.00 77.94 72 GLN A CA 1
ATOM 504 C C . GLN A 1 72 ? -4.859 1.550 8.925 1.00 77.94 72 GLN A C 1
ATOM 506 O O . GLN A 1 72 ? -5.612 0.630 9.243 1.00 77.94 72 GLN A O 1
ATOM 511 N N . ILE A 1 73 ? -4.356 1.684 7.708 1.00 82.56 73 ILE A N 1
ATOM 512 C CA . ILE A 1 73 ? -4.482 0.688 6.654 1.00 82.56 73 ILE A CA 1
ATOM 513 C C . ILE A 1 73 ? -3.088 0.152 6.351 1.00 82.56 73 ILE A C 1
ATOM 515 O O . ILE A 1 73 ? -2.129 0.908 6.204 1.00 82.56 73 ILE A O 1
ATOM 519 N N . ARG A 1 74 ? -2.967 -1.169 6.283 1.00 85.81 74 ARG A N 1
ATOM 520 C CA . ARG A 1 74 ? -1.756 -1.851 5.844 1.00 85.81 74 ARG A CA 1
ATOM 521 C C . ARG A 1 74 ? -1.979 -2.370 4.431 1.00 85.81 74 ARG A C 1
ATOM 523 O O . ARG A 1 74 ? -2.930 -3.103 4.183 1.00 85.81 74 ARG A O 1
ATOM 530 N N . LEU A 1 75 ? -1.088 -1.994 3.524 1.00 90.06 75 LEU A N 1
ATOM 531 C CA . LEU A 1 75 ? -0.975 -2.576 2.196 1.00 90.06 75 LEU A CA 1
ATOM 532 C C . LEU A 1 75 ? 0.149 -3.605 2.220 1.00 90.06 75 LEU A C 1
ATOM 534 O O . LEU A 1 75 ? 1.294 -3.243 2.468 1.00 90.06 75 LEU A O 1
ATOM 538 N N . ASP A 1 76 ? -0.149 -4.868 1.953 1.00 86.19 76 ASP A N 1
ATOM 539 C CA . ASP A 1 76 ? 0.857 -5.905 1.733 1.00 86.19 76 ASP A CA 1
ATOM 540 C C . ASP A 1 76 ? 0.974 -6.187 0.232 1.00 86.19 76 ASP A C 1
ATOM 542 O O . ASP A 1 76 ? 0.006 -6.577 -0.425 1.00 86.19 76 ASP A O 1
ATOM 546 N N . PHE A 1 77 ? 2.171 -6.011 -0.322 1.00 92.44 77 PHE A N 1
ATOM 547 C CA . PHE A 1 77 ? 2.464 -6.241 -1.733 1.00 92.44 77 PHE A CA 1
ATOM 548 C C . PHE A 1 77 ? 2.714 -7.735 -1.980 1.00 92.44 77 PHE A C 1
ATOM 550 O O . PHE A 1 77 ? 3.851 -8.181 -2.119 1.00 92.44 77 PHE A O 1
ATOM 557 N N . GLU A 1 78 ? 1.650 -8.540 -2.016 1.00 89.62 78 GLU A N 1
ATOM 558 C CA . GLU A 1 78 ? 1.739 -9.994 -2.244 1.00 89.62 78 GLU A CA 1
ATOM 559 C C . GLU A 1 78 ? 2.333 -10.330 -3.617 1.00 89.62 78 GLU A C 1
ATOM 561 O O . GLU A 1 78 ? 3.059 -11.311 -3.773 1.00 89.62 78 GLU A O 1
ATOM 566 N N . ARG A 1 79 ? 2.049 -9.485 -4.608 1.00 94.19 79 ARG A N 1
ATOM 567 C CA . ARG A 1 79 ? 2.732 -9.443 -5.899 1.00 94.19 79 ARG A CA 1
ATOM 568 C C . ARG A 1 79 ? 2.865 -7.983 -6.291 1.00 94.19 79 ARG A C 1
ATOM 570 O O . ARG A 1 79 ? 1.876 -7.261 -6.287 1.00 94.19 79 ARG A O 1
ATOM 577 N N . PHE A 1 80 ? 4.060 -7.536 -6.633 1.00 94.88 80 PHE A N 1
ATOM 578 C CA . PHE A 1 80 ? 4.252 -6.192 -7.159 1.00 94.88 80 PHE A CA 1
ATOM 579 C C . PHE A 1 80 ? 5.505 -6.157 -8.016 1.00 94.88 80 PHE A C 1
ATOM 581 O O . PHE A 1 80 ? 6.624 -6.213 -7.503 1.00 94.88 80 PHE A O 1
ATOM 588 N N . GLN A 1 81 ? 5.303 -6.042 -9.319 1.00 94.19 81 GLN A N 1
ATOM 589 C CA . GLN A 1 81 ? 6.356 -5.866 -10.301 1.00 94.19 81 GLN A CA 1
ATOM 590 C C . GLN A 1 81 ? 5.841 -4.932 -11.391 1.00 94.19 81 GLN A C 1
ATOM 592 O O . GLN A 1 81 ? 4.891 -5.271 -12.091 1.00 94.19 81 GLN A O 1
ATOM 597 N N . ILE A 1 82 ? 6.470 -3.771 -11.529 1.00 95.06 82 ILE A N 1
ATOM 598 C CA . ILE A 1 82 ? 6.267 -2.815 -12.629 1.00 95.06 82 ILE A CA 1
ATOM 599 C C . ILE A 1 82 ? 7.637 -2.337 -13.130 1.00 95.06 82 ILE A C 1
ATOM 601 O O . ILE A 1 82 ? 8.664 -2.762 -12.587 1.00 95.06 82 ILE A O 1
ATOM 605 N N . ALA A 1 83 ? 7.692 -1.476 -14.152 1.00 93.44 83 ALA A N 1
ATOM 606 C CA . ALA A 1 83 ? 8.964 -0.915 -14.609 1.00 93.44 83 ALA A CA 1
ATOM 607 C C . ALA A 1 83 ? 9.737 -0.281 -13.438 1.00 93.44 83 ALA A C 1
ATOM 609 O O . ALA A 1 83 ? 9.159 0.393 -12.586 1.00 93.44 83 ALA A O 1
ATOM 610 N N . GLY A 1 84 ? 11.041 -0.549 -13.368 1.00 90.81 84 GLY A N 1
ATOM 611 C CA . GLY A 1 84 ? 11.909 -0.059 -12.298 1.00 90.81 84 GLY A CA 1
ATOM 612 C C . GLY A 1 84 ? 12.166 1.449 -12.357 1.00 90.81 84 GLY A C 1
ATOM 613 O O . GLY A 1 84 ? 11.783 2.115 -13.325 1.00 90.81 84 GLY A O 1
ATOM 614 N N . PRO A 1 85 ? 12.848 1.997 -11.337 1.00 89.88 85 PRO A N 1
ATOM 615 C CA . PRO A 1 85 ? 13.299 3.377 -11.378 1.00 89.88 85 PRO A CA 1
ATOM 616 C C . PRO A 1 85 ? 14.268 3.589 -12.544 1.00 89.88 85 PRO A C 1
ATOM 618 O O . PRO A 1 85 ? 14.971 2.669 -12.972 1.00 89.88 85 PRO A O 1
ATOM 621 N N . SER A 1 86 ? 14.334 4.820 -13.044 1.00 87.25 86 SER A N 1
ATOM 622 C CA . SER A 1 86 ? 15.315 5.179 -14.060 1.00 87.25 86 SER A CA 1
ATOM 623 C C . SER A 1 86 ? 16.729 4.933 -13.528 1.00 87.25 86 SER A C 1
ATOM 625 O O . SER A 1 86 ? 17.036 5.202 -12.368 1.00 87.25 86 SER A O 1
ATOM 627 N N . LEU A 1 87 ? 17.582 4.402 -14.401 1.00 84.31 87 LEU A N 1
ATOM 628 C CA . LEU A 1 87 ? 19.017 4.217 -14.169 1.00 84.31 87 LEU A CA 1
ATOM 629 C C . LEU A 1 87 ? 19.842 5.291 -14.889 1.00 84.31 87 LEU A C 1
ATOM 631 O O . LEU A 1 87 ? 21.066 5.292 -14.814 1.00 84.31 87 LEU A O 1
ATOM 635 N N . VAL A 1 88 ? 19.172 6.196 -15.608 1.00 79.38 88 VAL A N 1
ATOM 636 C CA . VAL A 1 88 ? 19.817 7.235 -16.404 1.00 79.38 88 VAL A CA 1
ATOM 637 C C . VAL A 1 88 ? 20.205 8.393 -15.495 1.00 79.38 88 VAL A C 1
ATOM 639 O O . VAL A 1 88 ? 19.359 9.019 -14.852 1.00 79.38 88 VAL A O 1
ATOM 642 N N . SER A 1 89 ? 21.496 8.698 -15.463 1.00 74.50 89 SER A N 1
ATOM 643 C CA . SER A 1 89 ? 22.025 9.948 -14.934 1.00 74.50 89 SER A CA 1
ATOM 644 C C . SER A 1 89 ? 22.198 10.940 -16.079 1.00 74.50 89 SER A C 1
ATOM 646 O O . SER A 1 89 ? 22.956 10.679 -17.012 1.00 74.50 89 SER A O 1
ATOM 648 N N . SER A 1 90 ? 21.517 12.083 -16.005 1.00 71.25 90 SER A N 1
ATOM 649 C CA . SER A 1 90 ? 21.766 13.199 -16.918 1.00 71.25 90 SER A CA 1
ATOM 650 C C . SER A 1 90 ? 22.786 14.138 -16.285 1.00 71.25 90 SER A C 1
ATOM 652 O O . SER A 1 90 ? 22.508 14.785 -15.271 1.00 71.25 90 SER A O 1
ATOM 654 N N . GLU A 1 91 ? 23.975 14.211 -16.876 1.00 71.19 91 GLU A N 1
ATOM 655 C CA . GLU A 1 91 ? 25.001 15.174 -16.485 1.00 71.19 91 GLU A CA 1
ATOM 656 C C . GLU A 1 91 ? 24.752 16.508 -17.192 1.00 71.19 91 GLU A C 1
ATOM 658 O O . GLU A 1 91 ? 24.647 16.570 -18.418 1.00 71.19 91 GLU A O 1
ATOM 663 N N . VAL A 1 92 ? 24.657 17.594 -16.422 1.00 67.88 92 VAL A N 1
ATOM 664 C CA . VAL A 1 92 ? 24.588 18.948 -16.977 1.00 67.88 92 VAL A CA 1
ATOM 665 C C . VAL A 1 92 ? 26.011 19.497 -17.037 1.00 67.88 92 VAL A C 1
ATOM 667 O O . VAL A 1 92 ? 26.633 19.798 -16.018 1.00 67.88 92 VAL A O 1
ATOM 670 N N . THR A 1 93 ? 26.553 19.616 -18.246 1.00 72.81 93 THR A N 1
ATOM 671 C CA . THR A 1 93 ? 27.833 20.292 -18.485 1.00 72.81 93 THR A CA 1
ATOM 672 C C . THR A 1 93 ? 27.566 21.686 -19.039 1.00 72.81 93 THR A C 1
ATOM 674 O O . THR A 1 93 ? 26.689 21.871 -19.882 1.00 72.81 93 THR A O 1
ATOM 677 N N . LYS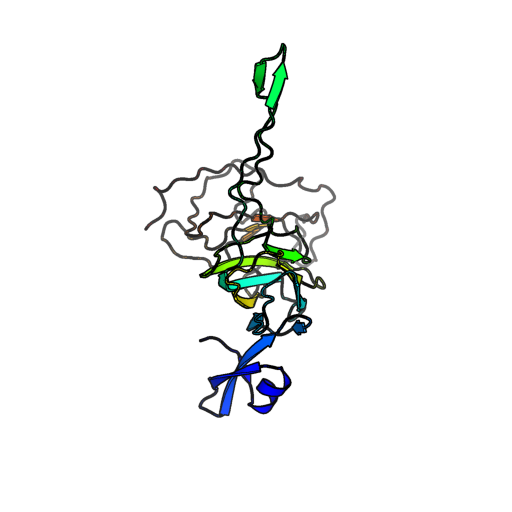 A 1 94 ? 28.313 22.694 -18.574 1.00 74.62 94 LYS A N 1
ATOM 678 C CA . LYS A 1 94 ? 28.424 23.956 -19.318 1.00 74.62 94 LYS A CA 1
ATOM 679 C C . LYS A 1 94 ? 29.720 23.953 -20.102 1.00 74.62 94 LYS A C 1
ATOM 681 O O . LYS A 1 94 ? 30.720 23.382 -19.673 1.00 74.62 94 LYS A O 1
ATOM 686 N N . ILE A 1 95 ? 29.733 24.677 -21.208 1.00 82.50 95 ILE A N 1
ATOM 687 C CA . ILE A 1 95 ? 30.977 25.011 -21.891 1.00 82.50 95 ILE A CA 1
ATOM 688 C C . ILE A 1 95 ? 31.480 26.327 -21.303 1.00 82.50 95 ILE A C 1
ATOM 690 O O . ILE A 1 95 ? 30.767 27.329 -21.315 1.00 82.50 95 ILE A O 1
ATOM 694 N N . LEU A 1 96 ? 32.700 26.324 -20.770 1.00 79.38 96 LEU A N 1
ATOM 695 C CA . LEU A 1 96 ? 33.362 27.514 -20.244 1.00 79.38 96 LEU A CA 1
ATOM 696 C C . LEU A 1 96 ? 34.710 27.632 -20.955 1.00 79.38 96 LEU A C 1
ATOM 698 O O . LEU A 1 96 ? 35.519 26.708 -20.927 1.00 79.38 96 LEU A O 1
ATOM 702 N N . ASN A 1 97 ? 34.905 28.732 -21.684 1.00 81.44 97 ASN A N 1
ATOM 703 C CA . ASN A 1 97 ? 36.066 28.963 -22.555 1.00 81.44 97 ASN A CA 1
ATOM 704 C C . ASN A 1 97 ? 36.337 27.825 -23.564 1.00 81.44 97 ASN A C 1
ATOM 706 O O . ASN A 1 97 ? 37.482 27.446 -23.786 1.00 81.44 97 ASN A O 1
ATOM 710 N N . GLY A 1 98 ? 35.286 27.251 -24.158 1.00 83.50 98 GLY A N 1
ATOM 711 C CA . GLY A 1 98 ? 35.422 26.169 -25.143 1.00 83.50 98 GLY A CA 1
ATOM 712 C C . GLY A 1 98 ? 35.749 24.792 -24.552 1.00 83.50 98 GLY A C 1
ATOM 713 O O . GLY A 1 98 ? 35.904 23.843 -25.313 1.00 83.50 98 GLY A O 1
ATOM 714 N N . SER A 1 99 ? 35.809 24.661 -23.221 1.00 84.62 99 SER A N 1
ATOM 715 C CA . SER A 1 99 ? 36.027 23.388 -22.532 1.00 84.62 99 SER A CA 1
ATOM 716 C C . SER A 1 99 ? 34.782 22.962 -21.740 1.00 84.62 99 SER A C 1
ATOM 718 O O . SER A 1 99 ? 34.156 23.811 -21.087 1.00 84.62 99 SER A O 1
ATOM 720 N N . PRO A 1 100 ? 34.387 21.674 -21.777 1.00 78.19 100 PRO A N 1
ATOM 721 C CA . PRO A 1 100 ? 33.329 21.166 -20.916 1.00 78.19 100 PRO A CA 1
ATOM 722 C C . PRO A 1 100 ? 33.754 21.299 -19.450 1.00 78.19 100 PRO A C 1
ATOM 724 O O . PRO A 1 100 ? 34.816 20.843 -19.035 1.00 78.19 100 PRO A O 1
ATOM 727 N N . SER A 1 101 ? 32.914 21.949 -18.654 1.00 80.25 101 SER A N 1
ATOM 728 C CA . SER A 1 101 ? 33.090 22.111 -17.214 1.00 80.25 101 SER A CA 1
ATOM 729 C C . SER A 1 101 ? 31.791 21.744 -16.501 1.00 80.25 101 SER A C 1
ATOM 731 O O . SER A 1 101 ? 30.691 22.093 -16.935 1.00 80.25 101 SER A O 1
ATOM 733 N N . PHE A 1 102 ? 31.916 20.984 -15.416 1.00 76.50 102 PHE A N 1
ATOM 734 C CA . PHE A 1 102 ? 30.778 20.480 -14.653 1.00 76.50 102 PHE A CA 1
ATOM 735 C C . PHE A 1 102 ? 29.986 21.642 -14.031 1.00 76.50 102 PHE A C 1
ATOM 737 O O . PHE A 1 102 ? 30.562 22.508 -13.368 1.00 76.50 102 PHE A O 1
ATOM 744 N N . MET A 1 103 ? 28.669 21.687 -14.260 1.00 62.97 103 MET A N 1
ATOM 745 C CA . MET A 1 103 ? 27.769 22.666 -13.645 1.00 62.97 103 MET A CA 1
ATOM 746 C C . MET A 1 103 ? 26.603 21.988 -12.973 1.00 62.97 103 MET A C 1
ATOM 748 O O . MET A 1 103 ? 25.641 21.586 -13.619 1.00 62.97 103 MET A O 1
ATOM 752 N N . GLY A 1 104 ? 26.645 22.029 -11.652 1.00 61.59 104 GLY A N 1
ATOM 753 C CA . GLY A 1 104 ? 25.498 21.716 -10.826 1.00 61.59 104 GLY A CA 1
ATOM 754 C C . GLY A 1 104 ? 25.414 20.249 -10.447 1.00 61.59 104 GLY A C 1
ATOM 755 O O . GLY A 1 104 ? 26.151 19.393 -10.922 1.00 61.59 104 GLY A O 1
ATOM 756 N N . THR A 1 105 ? 24.504 19.980 -9.524 1.00 59.12 105 THR A N 1
ATOM 757 C CA . THR A 1 105 ? 24.078 18.627 -9.185 1.00 59.12 105 THR A CA 1
ATOM 758 C C . THR A 1 105 ? 23.478 17.967 -10.426 1.00 59.12 105 THR A C 1
ATOM 760 O O . THR A 1 105 ? 22.644 18.602 -11.076 1.00 59.12 105 THR A O 1
ATOM 763 N N . PRO A 1 106 ? 23.857 16.721 -10.768 1.00 59.03 106 PRO A N 1
ATOM 764 C CA . PRO A 1 106 ? 23.213 15.987 -11.850 1.00 59.03 106 PRO A CA 1
ATOM 765 C C . PRO A 1 106 ? 21.696 16.021 -11.653 1.00 59.03 106 PRO A C 1
ATOM 767 O O . PRO A 1 106 ? 21.223 15.799 -10.534 1.00 59.03 106 PRO A O 1
ATOM 770 N N . ASN A 1 107 ? 20.928 16.251 -12.721 1.00 59.12 107 ASN A N 1
ATOM 771 C CA . ASN A 1 107 ? 19.505 15.919 -12.713 1.00 59.12 107 ASN A CA 1
ATOM 772 C C . ASN A 1 107 ? 19.430 14.393 -12.770 1.00 59.12 107 ASN A C 1
ATOM 774 O O . ASN A 1 107 ? 19.257 13.784 -13.827 1.00 59.12 107 ASN A O 1
ATOM 778 N N . ALA A 1 108 ? 19.681 13.764 -11.625 1.00 60.72 108 ALA A N 1
ATOM 779 C CA . ALA A 1 108 ? 19.652 12.329 -11.491 1.00 60.72 108 ALA A CA 1
ATOM 780 C C . ALA A 1 108 ? 18.189 11.892 -11.583 1.00 60.72 108 ALA A C 1
ATOM 782 O O . ALA A 1 108 ? 17.455 11.887 -10.600 1.00 60.72 108 ALA A O 1
ATOM 783 N N . ALA A 1 109 ? 17.775 11.494 -12.787 1.00 72.94 109 ALA A N 1
ATOM 784 C CA . ALA A 1 109 ? 16.610 10.636 -12.946 1.00 72.94 109 ALA A CA 1
ATOM 785 C C . ALA A 1 109 ? 16.857 9.260 -12.298 1.00 72.94 109 ALA A C 1
ATOM 787 O O . ALA A 1 109 ? 15.929 8.467 -12.168 1.00 72.94 109 ALA A O 1
ATOM 788 N N . VAL A 1 110 ? 18.098 8.972 -11.885 1.00 80.31 110 VAL A N 1
ATOM 789 C CA . VAL A 1 110 ? 18.464 7.795 -11.100 1.00 80.31 110 VAL A CA 1
ATOM 790 C C . VAL A 1 110 ? 17.573 7.691 -9.863 1.00 80.31 110 VAL A C 1
ATOM 792 O O . VAL A 1 110 ? 17.511 8.612 -9.053 1.00 80.31 110 VAL A O 1
ATOM 795 N N . GLY A 1 111 ? 16.875 6.566 -9.726 1.00 80.94 111 GLY A N 1
ATOM 796 C CA . GLY A 1 111 ? 15.977 6.318 -8.595 1.00 80.94 111 GLY A CA 1
ATOM 797 C C . GLY A 1 111 ? 14.554 6.859 -8.771 1.00 80.94 111 GLY A C 1
ATOM 798 O O . GLY A 1 111 ? 13.706 6.584 -7.929 1.00 80.94 111 GLY A O 1
ATOM 799 N N . GLN A 1 112 ? 14.251 7.579 -9.857 1.00 85.75 112 GLN A N 1
ATOM 800 C CA . GLN A 1 112 ? 12.912 8.125 -10.100 1.00 85.75 112 GLN A CA 1
ATOM 801 C C . GLN A 1 112 ? 12.017 7.162 -10.892 1.00 85.75 112 GLN A C 1
ATOM 803 O O . GLN A 1 112 ? 12.417 6.613 -11.922 1.00 85.75 112 GLN A O 1
ATOM 808 N N . CYS A 1 113 ? 10.765 7.021 -10.456 1.00 91.38 113 CYS A N 1
ATOM 809 C CA . CYS A 1 113 ? 9.721 6.215 -11.097 1.00 91.38 113 CYS A CA 1
ATOM 810 C C . CYS A 1 113 ? 9.083 6.945 -12.292 1.00 91.38 113 CYS A C 1
ATOM 812 O O . CYS A 1 113 ? 7.948 7.429 -12.239 1.00 91.38 113 CYS A O 1
ATOM 814 N N . ASN A 1 114 ? 9.865 7.089 -13.364 1.00 89.25 114 ASN A N 1
ATOM 815 C CA . ASN A 1 114 ? 9.495 7.891 -14.533 1.00 89.25 114 ASN A CA 1
ATOM 816 C C . ASN A 1 114 ? 8.666 7.132 -15.579 1.00 89.25 114 ASN A C 1
ATOM 818 O O . ASN A 1 114 ? 7.907 7.774 -16.302 1.00 89.25 114 ASN A O 1
ATOM 822 N N . LEU A 1 115 ? 8.811 5.804 -15.661 1.00 91.56 115 LEU A N 1
ATOM 823 C CA . LEU A 1 115 ? 8.051 4.957 -16.586 1.00 91.56 115 LEU A CA 1
ATOM 824 C C . LEU A 1 115 ? 6.741 4.503 -15.952 1.00 91.56 115 LEU A C 1
ATOM 826 O O . LEU A 1 115 ? 5.680 4.986 -16.333 1.00 91.56 115 LEU A O 1
ATOM 830 N N . ASP A 1 116 ? 6.839 3.620 -14.963 1.00 95.31 116 ASP A N 1
ATOM 831 C CA . ASP A 1 116 ? 5.698 3.160 -14.188 1.00 95.31 116 ASP A CA 1
ATOM 832 C C . ASP A 1 116 ? 5.790 3.731 -12.779 1.00 95.31 116 ASP A C 1
ATOM 834 O O . ASP A 1 116 ? 6.882 3.895 -12.228 1.00 95.31 116 ASP A O 1
ATOM 838 N N . ARG A 1 117 ? 4.637 4.029 -12.190 1.00 94.69 117 ARG A N 1
ATOM 839 C CA . ARG A 1 117 ? 4.538 4.589 -10.845 1.00 94.69 117 ARG A CA 1
ATOM 840 C C . ARG A 1 117 ? 3.307 4.039 -10.156 1.00 94.69 117 ARG A C 1
ATOM 842 O O . ARG A 1 117 ? 2.218 4.068 -10.718 1.00 94.69 117 ARG A O 1
ATOM 849 N N . PHE A 1 118 ? 3.495 3.584 -8.928 1.00 96.31 118 PHE A N 1
ATOM 850 C CA . PHE A 1 118 ? 2.420 3.372 -7.980 1.00 96.31 118 PHE A CA 1
ATOM 851 C C . PHE A 1 118 ? 2.452 4.494 -6.953 1.00 96.31 118 PHE A C 1
ATOM 853 O O . PHE A 1 118 ? 3.499 4.782 -6.367 1.00 96.31 118 PHE A O 1
ATOM 860 N N . GLN A 1 119 ? 1.305 5.118 -6.743 1.00 93.81 119 GLN A N 1
ATOM 861 C CA . GLN A 1 119 ? 1.128 6.181 -5.775 1.00 93.81 119 GLN A CA 1
ATOM 862 C C . GLN A 1 119 ? -0.116 5.919 -4.940 1.00 93.81 119 GLN A C 1
ATOM 864 O O . GLN A 1 119 ? -1.104 5.353 -5.410 1.00 93.81 119 GLN A O 1
ATOM 869 N N . VAL A 1 120 ? -0.049 6.373 -3.698 1.00 91.69 120 VAL A N 1
ATOM 870 C CA . VAL A 1 120 ? -1.169 6.353 -2.771 1.00 91.69 120 VAL A CA 1
ATOM 871 C C . VAL A 1 120 ? -1.536 7.795 -2.460 1.00 91.69 120 VAL A C 1
ATOM 873 O O . VAL A 1 120 ? -0.668 8.608 -2.130 1.00 91.69 120 VAL A O 1
ATOM 876 N N . GLN A 1 121 ? -2.813 8.123 -2.591 1.00 87.19 121 GLN A N 1
ATOM 877 C CA . GLN A 1 121 ? -3.366 9.433 -2.282 1.00 87.19 121 GLN A CA 1
ATOM 878 C C . GLN A 1 121 ? -4.483 9.301 -1.244 1.00 87.19 121 GLN A C 1
ATOM 880 O O . GLN A 1 121 ? -5.081 8.242 -1.096 1.00 87.19 121 GLN A O 1
ATOM 885 N N . GLY A 1 122 ? -4.749 10.376 -0.503 1.00 76.38 122 GLY A N 1
ATOM 886 C CA . GLY A 1 122 ? -5.729 10.369 0.581 1.00 76.38 122 GLY A CA 1
ATOM 887 C C . GLY A 1 122 ? -5.103 10.039 1.934 1.00 76.38 122 GLY A C 1
ATOM 888 O O . GLY A 1 122 ? -3.884 10.118 2.097 1.00 76.38 122 GLY A O 1
ATOM 889 N N . GLY A 1 123 ? -5.941 9.728 2.920 1.00 67.12 123 GLY A N 1
ATOM 890 C CA . GLY A 1 123 ? -5.524 9.664 4.323 1.00 67.12 123 GLY A CA 1
ATOM 891 C C . GLY A 1 123 ? -5.352 11.046 4.959 1.00 67.12 123 GLY A C 1
ATOM 892 O O . GLY A 1 123 ? -5.717 12.072 4.380 1.00 67.12 123 GLY A O 1
ATOM 893 N N . SER A 1 124 ? -4.839 11.077 6.186 1.00 58.97 124 SER A N 1
ATOM 894 C CA . SER A 1 124 ? -4.754 12.320 6.953 1.00 58.97 124 SER A CA 1
ATOM 895 C C . SER A 1 124 ? -3.412 13.027 6.879 1.00 58.97 124 SER A C 1
ATOM 897 O O . SER A 1 124 ? -3.380 14.256 6.948 1.00 58.97 124 SER A O 1
ATOM 899 N N . HIS A 1 125 ? -2.294 12.306 6.768 1.00 52.88 125 HIS A N 1
ATOM 900 C CA . HIS A 1 125 ? -0.966 12.886 7.001 1.00 52.88 125 HIS A CA 1
ATOM 901 C C . HIS A 1 125 ? 0.061 12.430 5.949 1.00 52.88 125 HIS A C 1
ATOM 903 O O . HIS A 1 125 ? 0.788 11.460 6.138 1.00 52.88 125 HIS A O 1
ATOM 909 N N . GLY A 1 126 ? 0.163 13.206 4.863 1.00 55.75 126 GLY A N 1
ATOM 910 C CA . GLY A 1 126 ? 1.237 13.111 3.867 1.00 55.75 126 GLY A CA 1
ATOM 911 C C . GLY A 1 126 ? 1.016 12.064 2.771 1.00 55.75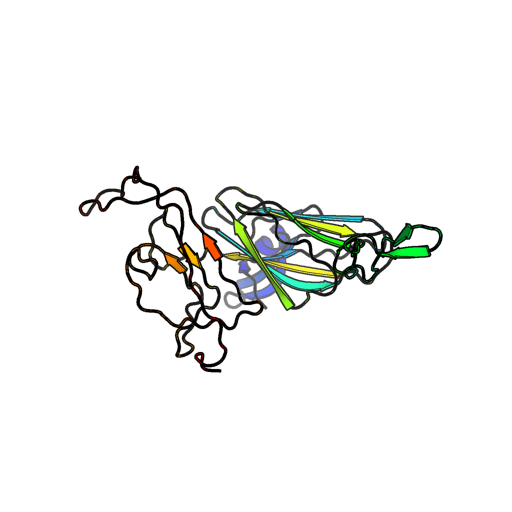 126 GLY A C 1
ATOM 912 O O . GLY A 1 126 ? 0.399 11.028 2.982 1.00 55.75 126 GLY A O 1
ATOM 913 N N . ARG A 1 127 ? 1.531 12.348 1.567 1.00 68.81 127 ARG A N 1
ATOM 914 C CA . ARG A 1 127 ? 1.535 11.399 0.443 1.00 68.81 127 ARG A CA 1
ATOM 915 C C . ARG A 1 127 ? 2.691 10.410 0.645 1.00 68.81 127 ARG A C 1
ATOM 917 O O . ARG A 1 127 ? 3.834 10.875 0.698 1.00 68.81 127 ARG A O 1
ATOM 924 N N . PRO A 1 128 ? 2.439 9.092 0.755 1.00 78.69 128 PRO A N 1
ATOM 925 C CA . PRO A 1 128 ? 3.498 8.086 0.748 1.00 78.69 128 PRO A CA 1
ATOM 926 C C . PRO A 1 128 ? 4.404 8.235 -0.484 1.00 78.69 128 PRO A C 1
ATOM 928 O O . PRO A 1 128 ? 3.969 8.786 -1.503 1.00 78.69 128 PRO A O 1
ATOM 931 N N . PRO A 1 129 ? 5.662 7.761 -0.426 1.00 82.81 129 PRO A N 1
ATOM 932 C CA . PRO A 1 129 ? 6.554 7.838 -1.573 1.00 82.81 129 PRO A CA 1
ATOM 933 C C . PRO A 1 129 ? 5.961 7.092 -2.771 1.00 82.81 129 PRO A C 1
ATOM 935 O O . PRO A 1 129 ? 5.367 6.023 -2.629 1.00 82.81 129 PRO A O 1
ATOM 938 N N . ILE A 1 130 ? 6.171 7.651 -3.962 1.00 89.56 130 ILE A N 1
ATOM 939 C CA . ILE A 1 130 ? 5.895 6.957 -5.219 1.00 89.56 130 ILE A CA 1
ATOM 940 C C . ILE A 1 130 ? 6.895 5.806 -5.338 1.00 89.56 130 ILE A C 1
ATOM 942 O O . ILE A 1 130 ? 8.102 6.027 -5.227 1.00 89.56 130 ILE A O 1
ATOM 946 N N . ILE A 1 131 ? 6.399 4.594 -5.582 1.00 92.94 131 ILE A N 1
ATOM 947 C CA . ILE A 1 131 ? 7.230 3.394 -5.729 1.00 92.94 131 ILE A CA 1
ATOM 948 C C . ILE A 1 131 ? 7.055 2.766 -7.111 1.00 92.94 131 ILE A C 1
ATOM 950 O O . ILE A 1 131 ? 6.039 2.936 -7.785 1.00 92.94 131 ILE A O 1
ATOM 954 N N . CYS A 1 132 ? 8.071 2.026 -7.536 1.00 94.31 132 CYS A N 1
ATOM 955 C CA . CYS A 1 132 ? 8.105 1.288 -8.791 1.00 94.31 132 CYS A CA 1
ATOM 956 C C . CYS A 1 132 ? 9.097 0.122 -8.695 1.00 94.31 132 CYS A C 1
ATOM 958 O O . CYS A 1 132 ? 9.714 -0.086 -7.648 1.00 94.31 132 CYS A O 1
ATOM 960 N N . GLY A 1 133 ? 9.233 -0.673 -9.757 1.00 92.31 133 GLY A N 1
ATOM 961 C CA . GLY A 1 133 ? 10.064 -1.878 -9.747 1.00 92.31 133 G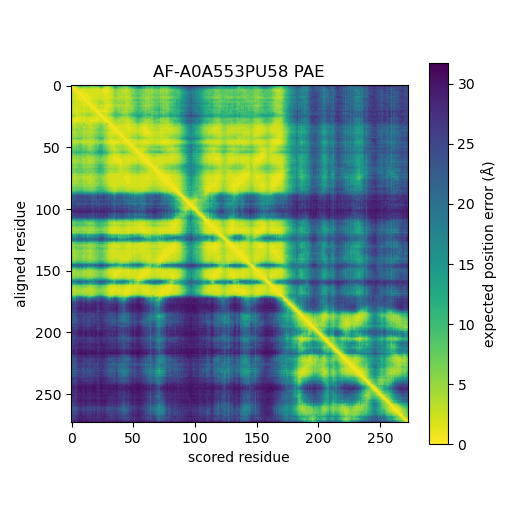LY A CA 1
ATOM 962 C C . GLY A 1 133 ? 9.431 -3.061 -9.013 1.00 92.31 133 GLY A C 1
ATOM 963 O O . GLY A 1 133 ? 8.218 -3.270 -9.067 1.00 92.31 133 GLY A O 1
ATOM 964 N N . LEU A 1 134 ? 10.275 -3.859 -8.354 1.00 91.44 134 LEU A N 1
ATOM 965 C CA . LEU A 1 134 ? 9.892 -5.066 -7.622 1.00 91.44 134 LEU A CA 1
ATOM 966 C C . LEU A 1 134 ? 9.704 -4.746 -6.133 1.00 91.44 134 LEU A C 1
ATOM 968 O O . LEU A 1 134 ? 10.671 -4.419 -5.452 1.00 91.44 134 LEU A O 1
ATOM 972 N N . ASN A 1 135 ? 8.478 -4.890 -5.629 1.00 88.06 135 ASN A N 1
ATOM 973 C CA . ASN A 1 135 ? 8.144 -4.687 -4.210 1.00 88.06 135 ASN A CA 1
ATOM 974 C C . ASN A 1 135 ? 7.412 -5.894 -3.598 1.00 88.06 135 ASN A C 1
ATOM 976 O O . ASN A 1 135 ? 6.880 -5.801 -2.496 1.00 88.06 135 ASN A O 1
ATOM 980 N N . THR A 1 136 ? 7.374 -7.037 -4.290 1.00 89.56 136 THR A N 1
ATOM 981 C CA . THR A 1 136 ? 6.787 -8.277 -3.760 1.00 89.56 136 THR A CA 1
ATOM 982 C C . THR A 1 136 ? 7.359 -8.622 -2.378 1.00 89.56 136 THR A C 1
ATOM 984 O O . THR A 1 136 ? 8.574 -8.638 -2.187 1.00 89.56 136 THR A O 1
ATOM 987 N N . GLY A 1 137 ? 6.479 -8.919 -1.421 1.00 79.75 137 GLY A N 1
ATOM 988 C CA . GLY A 1 137 ? 6.823 -9.239 -0.033 1.00 79.75 137 GLY A CA 1
ATOM 989 C C . GLY A 1 137 ? 7.026 -8.021 0.875 1.00 79.75 137 GLY A C 1
ATOM 990 O O . GLY A 1 137 ? 7.204 -8.194 2.079 1.00 79.75 137 GLY A O 1
ATOM 991 N N . GLN A 1 138 ? 6.979 -6.804 0.329 1.00 84.75 138 GLN A N 1
ATOM 992 C CA . GLN A 1 138 ? 7.026 -5.564 1.106 1.00 84.75 138 GLN A CA 1
ATOM 993 C C . GLN A 1 138 ? 5.630 -5.154 1.591 1.00 84.75 138 GLN A C 1
ATOM 995 O O . GLN A 1 138 ? 4.615 -5.740 1.206 1.00 84.75 138 GLN A O 1
ATOM 1000 N N . HIS A 1 139 ? 5.574 -4.111 2.418 1.00 80.25 139 HIS A N 1
ATOM 1001 C CA . HIS A 1 139 ? 4.322 -3.528 2.889 1.00 80.25 139 HIS A CA 1
ATOM 1002 C C . HIS A 1 139 ? 4.414 -2.002 3.022 1.00 80.25 139 HIS A C 1
ATOM 1004 O O . HIS A 1 139 ? 5.501 -1.440 3.131 1.00 80.25 139 HIS A O 1
ATOM 1010 N N . MET A 1 140 ? 3.262 -1.334 3.021 1.00 81.50 140 MET A N 1
ATOM 1011 C CA . MET A 1 140 ? 3.112 0.103 3.249 1.00 81.50 140 MET A CA 1
ATOM 1012 C C . MET A 1 140 ? 2.049 0.334 4.326 1.00 81.50 140 MET A C 1
ATOM 1014 O O . MET A 1 140 ? 0.973 -0.256 4.278 1.00 81.50 140 MET A O 1
ATOM 1018 N N . LEU A 1 141 ? 2.353 1.179 5.311 1.00 78.94 141 LEU A N 1
ATOM 1019 C CA . LEU A 1 141 ? 1.418 1.572 6.366 1.00 78.94 141 LEU A CA 1
ATOM 1020 C C . LEU A 1 141 ? 0.891 2.974 6.079 1.00 78.94 141 LEU A C 1
ATOM 1022 O O . LEU A 1 141 ? 1.669 3.891 5.823 1.00 78.94 141 LEU A O 1
ATOM 1026 N N . LEU A 1 142 ? -0.426 3.115 6.136 1.00 78.56 142 LEU A N 1
ATOM 1027 C CA . LEU A 1 142 ? -1.159 4.322 5.791 1.00 78.56 142 LEU A CA 1
ATOM 1028 C C . LEU A 1 142 ? -2.000 4.766 6.973 1.00 78.56 142 LEU A C 1
ATOM 1030 O O . LEU A 1 142 ? -2.678 3.949 7.593 1.00 78.56 142 LEU A O 1
ATOM 1034 N N . ASP A 1 143 ? -1.980 6.060 7.254 1.00 74.38 143 ASP A N 1
ATOM 1035 C CA . ASP A 1 143 ? -2.759 6.653 8.331 1.00 74.38 143 ASP A CA 1
ATOM 1036 C C . ASP A 1 143 ? -4.050 7.263 7.800 1.00 74.38 143 ASP A C 1
ATOM 1038 O O . ASP A 1 143 ? -4.052 7.990 6.803 1.00 74.38 143 ASP A O 1
ATOM 1042 N N . VAL A 1 144 ? -5.150 6.949 8.482 1.00 74.00 144 VAL A N 1
ATOM 1043 C CA . VAL A 1 144 ? -6.502 7.377 8.114 1.00 74.00 144 VAL A CA 1
ATOM 1044 C C . VAL A 1 144 ? -7.201 8.033 9.292 1.00 74.00 144 VAL A C 1
ATOM 1046 O O . VAL A 1 144 ? -7.106 7.562 10.428 1.00 74.00 144 VAL A O 1
ATOM 1049 N N . ASP A 1 145 ? -7.926 9.103 8.978 1.00 68.94 145 ASP A N 1
ATOM 1050 C CA . ASP A 1 145 ? -8.851 9.779 9.887 1.00 68.94 145 ASP A CA 1
ATOM 1051 C C . ASP A 1 145 ? -10.292 9.429 9.481 1.00 68.94 145 ASP A C 1
ATOM 1053 O O . ASP A 1 145 ? -10.513 8.754 8.478 1.00 68.94 145 ASP A O 1
ATOM 1057 N N . GLU A 1 146 ? -11.283 9.888 10.250 1.00 59.12 146 GLU A N 1
ATOM 1058 C CA . GLU A 1 146 ? -12.676 9.392 10.253 1.00 59.12 146 GLU A CA 1
ATOM 1059 C C . GLU A 1 146 ? -13.485 9.571 8.949 1.00 59.12 146 GLU A C 1
ATOM 1061 O O . GLU A 1 146 ? -14.693 9.365 8.945 1.00 59.12 146 GLU A O 1
ATOM 1066 N N . SER A 1 147 ? -12.867 9.947 7.830 1.00 58.22 147 SER A N 1
ATOM 1067 C CA . SER A 1 147 ? -13.567 10.160 6.554 1.00 58.22 147 SER A CA 1
ATOM 1068 C C . SER A 1 147 ? -12.665 10.201 5.315 1.00 58.22 147 SER A C 1
ATOM 1070 O O . SER A 1 147 ? -13.143 10.538 4.233 1.00 58.22 147 SER A O 1
ATOM 1072 N N . SER A 1 148 ? -11.368 9.894 5.431 1.00 69.94 148 SER A N 1
ATOM 1073 C CA . SER A 1 148 ? -10.474 9.961 4.274 1.00 69.94 148 SER A CA 1
ATOM 1074 C C . SER A 1 148 ? -10.436 8.635 3.521 1.00 69.94 148 SER A C 1
ATOM 1076 O O . SER A 1 148 ? -9.922 7.631 4.011 1.00 69.94 148 SER A O 1
ATOM 1078 N N . ASN A 1 149 ? -10.959 8.653 2.296 1.00 84.69 149 ASN A N 1
ATOM 1079 C CA . ASN A 1 149 ? -10.727 7.581 1.336 1.00 84.69 149 ASN A CA 1
ATOM 1080 C C . ASN A 1 149 ? -9.233 7.527 0.999 1.00 84.69 149 ASN A C 1
ATOM 1082 O O . ASN A 1 149 ? -8.544 8.555 0.997 1.00 84.69 149 ASN A O 1
ATOM 1086 N N . ILE A 1 150 ? -8.740 6.324 0.727 1.00 89.25 150 ILE A N 1
ATOM 1087 C CA . ILE A 1 150 ? -7.393 6.095 0.214 1.00 89.25 150 ILE A CA 1
ATOM 1088 C C . ILE A 1 150 ? -7.509 5.669 -1.243 1.00 89.25 150 ILE A C 1
ATOM 1090 O O . ILE A 1 150 ? -8.054 4.610 -1.535 1.00 89.25 150 ILE A O 1
ATOM 1094 N N . ASP A 1 151 ? -6.923 6.444 -2.143 1.00 92.62 151 ASP A N 1
ATOM 1095 C CA . ASP A 1 151 ? -6.854 6.121 -3.560 1.00 92.62 151 ASP A CA 1
ATOM 1096 C C . ASP A 1 151 ? -5.505 5.479 -3.889 1.00 92.62 151 ASP A C 1
ATOM 1098 O O . ASP A 1 151 ? -4.435 6.039 -3.634 1.00 92.62 151 ASP A O 1
ATOM 1102 N N . LEU A 1 152 ? -5.557 4.288 -4.472 1.00 95.25 152 LEU A N 1
ATOM 1103 C CA . LEU A 1 152 ? -4.416 3.578 -5.030 1.00 95.25 152 LEU A CA 1
ATOM 1104 C C . LEU A 1 152 ? -4.381 3.846 -6.533 1.00 95.25 152 LEU A C 1
ATOM 1106 O O . LEU A 1 152 ? -5.376 3.618 -7.215 1.00 95.25 152 LEU A O 1
ATOM 1110 N N . SER A 1 153 ? -3.254 4.313 -7.066 1.00 95.75 153 SER A N 1
ATOM 1111 C CA . SER A 1 153 ? -3.131 4.647 -8.488 1.00 95.75 153 SER A CA 1
ATOM 1112 C C . SER A 1 153 ? -1.840 4.091 -9.070 1.00 95.75 153 SER A C 1
ATOM 1114 O O . SER A 1 153 ? -0.739 4.375 -8.596 1.00 95.75 153 SER A O 1
ATOM 1116 N N . PHE A 1 154 ? -1.992 3.294 -10.120 1.00 96.75 154 PHE A N 1
ATOM 1117 C CA . PHE A 1 154 ? -0.927 2.903 -11.024 1.00 96.75 154 PHE A CA 1
ATOM 1118 C C . PHE A 1 154 ? -0.997 3.751 -12.286 1.00 96.75 154 PHE A C 1
ATOM 1120 O O . PHE A 1 154 ? -2.007 3.742 -12.985 1.00 96.75 154 PHE A O 1
ATOM 1127 N N . GLN A 1 155 ? 0.110 4.399 -12.626 1.00 96.31 155 GLN A N 1
ATOM 1128 C CA . GLN A 1 155 ? 0.330 4.999 -13.936 1.00 96.31 155 GLN A CA 1
ATOM 1129 C C . GLN A 1 155 ? 1.402 4.200 -14.667 1.00 96.31 155 GLN A C 1
ATOM 1131 O O . GLN A 1 155 ? 2.486 3.963 -14.130 1.00 96.31 155 GLN A O 1
ATOM 1136 N N . PHE A 1 156 ? 1.097 3.802 -15.896 1.00 95.31 156 PHE A N 1
ATOM 1137 C CA . PHE A 1 156 ? 1.935 2.945 -16.716 1.00 95.31 156 PHE A CA 1
ATOM 1138 C C . PHE A 1 156 ? 2.491 3.702 -17.921 1.00 95.31 156 PHE A C 1
ATOM 1140 O O . PHE A 1 156 ? 1.759 4.371 -18.656 1.00 95.31 156 PHE A O 1
ATOM 1147 N N . GLY A 1 157 ? 3.796 3.568 -18.139 1.00 93.06 157 GLY A N 1
ATOM 1148 C CA . GLY A 1 157 ? 4.512 4.182 -19.251 1.00 93.06 157 GLY A CA 1
ATOM 1149 C C . GLY A 1 157 ? 4.314 3.448 -20.578 1.00 93.06 157 GLY A C 1
ATOM 1150 O O . GLY A 1 157 ? 3.717 2.375 -20.653 1.00 93.06 157 GLY A O 1
ATOM 1151 N N . SER A 1 158 ? 4.859 4.016 -21.653 1.00 87.31 158 SER A N 1
ATOM 1152 C CA . SER A 1 158 ? 4.709 3.506 -23.025 1.00 87.31 158 SER A CA 1
ATOM 1153 C C . SER A 1 158 ? 5.538 2.264 -23.352 1.00 87.31 158 SER A C 1
ATOM 1155 O O . SER A 1 158 ? 5.329 1.653 -24.398 1.00 87.31 158 SER A O 1
ATOM 1157 N N . VAL A 1 159 ? 6.477 1.885 -22.485 1.00 80.56 159 VAL A N 1
ATOM 1158 C CA . VAL A 1 159 ? 7.368 0.746 -22.716 1.00 80.56 159 VAL A CA 1
ATOM 1159 C C . VAL A 1 159 ? 6.731 -0.521 -22.162 1.00 80.56 159 VAL A C 1
ATOM 1161 O O . VAL A 1 159 ? 6.431 -0.600 -20.971 1.00 80.56 159 VAL A O 1
ATOM 1164 N N . ALA A 1 160 ? 6.571 -1.525 -23.024 1.00 66.69 160 ALA A N 1
ATOM 1165 C CA . ALA A 1 160 ? 6.070 -2.828 -22.621 1.00 66.69 160 ALA A CA 1
ATOM 1166 C C . ALA A 1 160 ? 7.051 -3.507 -21.661 1.00 66.69 160 ALA A C 1
ATOM 1168 O O . ALA A 1 160 ? 8.192 -3.808 -22.013 1.00 66.69 160 ALA A O 1
ATOM 1169 N N . THR A 1 161 ? 6.593 -3.747 -20.437 1.00 74.81 161 THR A N 1
ATOM 1170 C CA . THR A 1 161 ? 7.322 -4.485 -19.405 1.00 74.81 161 THR A CA 1
ATOM 1171 C C . THR A 1 161 ? 6.406 -5.539 -18.790 1.00 74.81 161 THR A C 1
ATOM 1173 O O . THR A 1 161 ? 5.185 -5.486 -18.945 1.00 74.81 161 THR A O 1
ATOM 1176 N N . VAL A 1 162 ? 6.987 -6.526 -18.103 1.00 83.25 162 VAL A N 1
ATOM 1177 C CA . VAL A 1 162 ? 6.199 -7.473 -17.306 1.00 83.25 162 VAL A CA 1
ATOM 1178 C C . VAL A 1 162 ? 5.647 -6.719 -16.102 1.00 83.25 162 VAL A C 1
ATOM 1180 O O . VAL A 1 162 ? 6.403 -6.353 -15.201 1.00 83.25 162 VAL A O 1
ATOM 1183 N N . ARG A 1 163 ? 4.333 -6.487 -16.107 1.00 9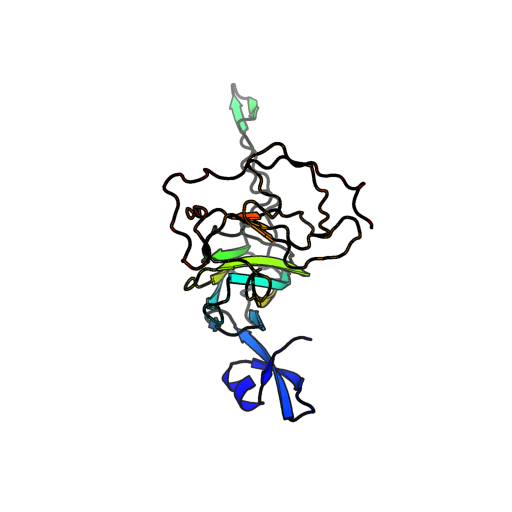2.69 163 ARG A N 1
ATOM 1184 C CA . ARG A 1 163 ? 3.604 -5.798 -15.044 1.00 92.69 163 ARG A CA 1
ATOM 1185 C C . ARG A 1 163 ? 2.657 -6.767 -14.363 1.00 92.69 163 ARG A C 1
ATOM 1187 O O . ARG A 1 163 ? 1.887 -7.458 -15.022 1.00 92.69 163 ARG A O 1
ATOM 1194 N N . SER A 1 164 ? 2.708 -6.824 -13.043 1.00 94.56 164 SER A N 1
ATOM 1195 C CA . SER A 1 164 ? 1.736 -7.565 -12.252 1.00 94.56 164 SER A CA 1
ATOM 1196 C C . SER A 1 164 ? 1.646 -6.974 -10.856 1.00 94.56 164 SER A C 1
ATOM 1198 O O . SER A 1 164 ? 2.659 -6.598 -10.261 1.00 94.56 164 SER A O 1
ATOM 1200 N N . PHE A 1 165 ? 0.434 -6.915 -10.319 1.00 95.56 165 PHE A N 1
ATOM 1201 C CA . PHE A 1 165 ? 0.224 -6.512 -8.941 1.00 95.56 165 PHE A CA 1
ATOM 1202 C C . PHE A 1 165 ? -0.879 -7.341 -8.284 1.00 95.56 165 PHE A C 1
ATOM 1204 O O . PHE A 1 165 ? -1.756 -7.897 -8.941 1.00 95.56 165 PHE A O 1
ATOM 1211 N N . GLN A 1 166 ? -0.768 -7.470 -6.972 1.00 95.12 166 GLN A N 1
ATOM 1212 C CA . GLN A 1 166 ? -1.762 -7.996 -6.056 1.00 95.12 166 GLN A CA 1
ATOM 1213 C C . GLN A 1 166 ? -1.422 -7.418 -4.688 1.00 95.12 166 GLN A C 1
ATOM 1215 O O . GLN A 1 166 ? -0.375 -7.738 -4.118 1.00 95.12 166 GLN A O 1
ATOM 1220 N N . ILE A 1 167 ? -2.278 -6.532 -4.196 1.00 95.44 167 ILE A N 1
ATOM 1221 C CA . ILE A 1 167 ? -2.061 -5.793 -2.956 1.00 95.44 167 ILE A CA 1
ATOM 1222 C C . ILE A 1 167 ? -3.161 -6.185 -1.984 1.00 95.44 167 ILE A C 1
ATOM 1224 O O . ILE A 1 167 ? -4.334 -5.931 -2.245 1.00 95.44 167 ILE A O 1
ATOM 1228 N N . ARG A 1 168 ? -2.803 -6.806 -0.860 1.00 91.00 168 ARG A N 1
ATOM 1229 C CA . ARG A 1 168 ? -3.763 -7.069 0.212 1.00 91.00 168 ARG A CA 1
ATOM 1230 C C . ARG A 1 168 ? -3.901 -5.822 1.070 1.00 91.00 168 ARG A C 1
ATOM 1232 O O . ARG A 1 168 ? -2.915 -5.298 1.577 1.00 91.00 168 ARG A O 1
ATOM 1239 N N . VAL A 1 169 ? -5.133 -5.379 1.235 1.00 91.25 169 VAL A N 1
ATOM 1240 C CA . VAL A 1 169 ? -5.541 -4.247 2.053 1.00 91.25 169 VAL A CA 1
ATOM 1241 C C . VAL A 1 169 ? -6.106 -4.790 3.352 1.00 91.25 169 VAL A C 1
ATOM 1243 O O . VAL A 1 169 ? -7.145 -5.452 3.375 1.00 91.25 169 VAL A O 1
ATOM 1246 N N . GLU A 1 170 ? -5.428 -4.495 4.448 1.00 84.75 170 GLU A N 1
ATOM 1247 C CA . GLU A 1 170 ? -5.886 -4.837 5.785 1.00 84.75 170 GLU A CA 1
ATOM 1248 C C . GLU A 1 170 ? -6.197 -3.551 6.549 1.00 84.75 170 GLU A C 1
ATOM 1250 O O . GLU A 1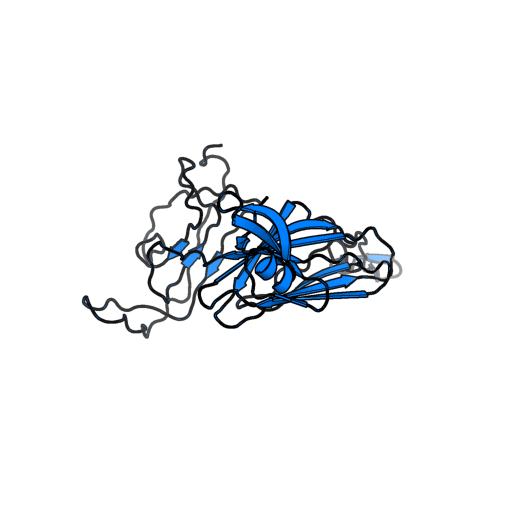 170 ? -5.328 -2.714 6.802 1.00 84.75 170 GLU A O 1
ATOM 1255 N N . SER A 1 171 ? -7.471 -3.387 6.898 1.00 79.75 171 SER A N 1
ATOM 1256 C CA . SER A 1 171 ? -7.913 -2.335 7.801 1.00 79.75 171 SER A CA 1
ATOM 1257 C C . SER A 1 171 ? -7.583 -2.756 9.222 1.00 79.75 171 SER A C 1
ATOM 1259 O O . SER A 1 171 ? -8.151 -3.710 9.762 1.00 79.75 171 SER A O 1
ATOM 1261 N N . CYS A 1 172 ? -6.692 -2.005 9.852 1.00 67.75 172 CYS A N 1
ATOM 1262 C CA . CYS A 1 172 ? -6.420 -2.144 11.264 1.00 67.75 172 CYS A CA 1
ATOM 1263 C C . CYS A 1 172 ? -7.164 -1.041 12.019 1.00 67.75 172 CYS A C 1
ATOM 1265 O O . CYS A 1 172 ? -6.960 0.164 11.840 1.00 67.75 172 CYS A O 1
ATOM 1267 N N . CYS A 1 173 ? -7.994 -1.471 12.962 1.00 53.19 173 CYS A N 1
ATOM 1268 C CA . CYS A 1 173 ? -8.246 -0.679 14.155 1.00 53.19 173 CYS A CA 1
ATOM 1269 C C . CYS A 1 173 ? -6.864 -0.316 14.714 1.00 53.19 173 CYS A C 1
ATOM 1271 O O . CYS A 1 173 ? -6.024 -1.209 14.815 1.00 53.19 173 CYS A O 1
ATOM 1273 N N . GLY A 1 174 ? -6.594 0.981 14.905 1.00 48.12 174 GLY A N 1
ATOM 1274 C CA . GLY A 1 174 ? -5.227 1.513 14.937 1.00 48.12 174 GLY A CA 1
ATOM 1275 C C . GLY A 1 174 ? -4.297 0.891 15.989 1.00 48.12 174 GLY A C 1
ATOM 1276 O O . GLY A 1 174 ? -4.593 -0.116 16.629 1.00 48.12 174 GLY A O 1
ATOM 1277 N N . PRO A 1 175 ? -3.205 1.567 16.348 1.00 41.81 175 PRO A N 1
ATOM 1278 C CA . PRO A 1 175 ? -2.468 1.212 17.561 1.00 41.81 175 PRO A CA 1
ATOM 1279 C C . PRO A 1 175 ? -3.308 1.192 18.869 1.00 41.81 175 PRO A C 1
ATOM 1281 O O . PRO A 1 175 ? -2.753 0.887 19.915 1.00 41.81 175 PRO A O 1
ATOM 1284 N N . ASN A 1 176 ? -4.631 1.438 18.837 1.00 44.66 176 ASN A N 1
ATOM 1285 C CA . ASN A 1 176 ? -5.512 1.590 19.998 1.00 44.66 176 ASN A CA 1
ATOM 1286 C C . ASN A 1 176 ? -6.755 0.677 20.054 1.00 44.66 176 ASN A C 1
ATOM 1288 O O . ASN A 1 176 ? -7.691 0.973 20.795 1.00 44.66 176 ASN A O 1
ATOM 1292 N N . SER A 1 177 ? -6.804 -0.466 19.377 1.00 37.91 177 SER A N 1
ATOM 1293 C CA . SER A 1 177 ? -7.836 -1.469 19.706 1.00 37.91 177 SER A CA 1
ATOM 1294 C C . SER A 1 177 ? -7.396 -2.270 20.933 1.00 37.91 177 SER A C 1
ATOM 1296 O O . SER A 1 177 ? -6.656 -3.244 20.837 1.00 37.91 177 SER A O 1
ATOM 1298 N N . LYS A 1 178 ? -7.869 -1.795 22.092 1.00 36.59 178 LYS A N 1
ATOM 1299 C CA . LYS A 1 178 ? -7.701 -2.337 23.453 1.00 36.59 178 LYS A CA 1
ATOM 1300 C C . LYS A 1 178 ? -6.285 -2.255 24.027 1.00 36.59 178 LYS A C 1
ATOM 1302 O O . LYS A 1 178 ? -5.565 -3.240 24.142 1.00 36.59 178 LYS A O 1
ATOM 1307 N N . GLY A 1 179 ? -5.942 -1.063 24.503 1.00 32.41 179 GLY A N 1
ATOM 1308 C CA . GLY A 1 179 ? -4.761 -0.863 25.338 1.00 32.41 179 GLY A CA 1
ATOM 1309 C C . GLY A 1 179 ? -4.619 0.566 25.838 1.00 32.41 179 GLY A C 1
ATOM 1310 O O . GLY A 1 179 ? -3.582 1.165 25.612 1.00 32.41 179 GLY A O 1
ATOM 1311 N N . SER A 1 180 ? -5.671 1.100 26.472 1.00 38.22 180 SER A N 1
ATOM 1312 C CA . SER A 1 180 ? -5.669 2.331 27.283 1.00 38.22 180 SER A CA 1
ATOM 1313 C C . SER A 1 180 ? -4.891 3.529 26.711 1.00 38.22 180 SER A C 1
ATOM 1315 O O . SER A 1 180 ? -3.703 3.652 26.989 1.00 38.22 180 SER A O 1
ATOM 1317 N N . ASN A 1 181 ? -5.558 4.461 26.023 1.00 40.66 181 ASN A N 1
ATOM 1318 C CA . AS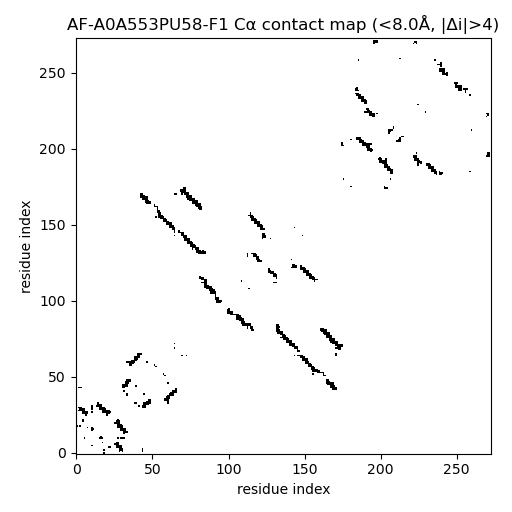N A 1 181 ? -5.237 5.887 26.150 1.00 40.66 181 ASN A CA 1
ATOM 1319 C C . ASN A 1 181 ? -6.321 6.766 25.525 1.00 40.66 181 ASN A C 1
ATOM 1321 O O . ASN A 1 181 ? -6.797 6.506 24.423 1.00 40.66 181 ASN A O 1
ATOM 1325 N N . LYS A 1 182 ? -6.714 7.775 26.303 1.00 46.31 182 LYS A N 1
ATOM 1326 C CA . LYS A 1 182 ? -7.705 8.803 25.983 1.00 46.31 182 LYS A CA 1
ATOM 1327 C C . LYS A 1 182 ? -7.343 9.503 24.664 1.00 46.31 182 LYS A C 1
ATOM 1329 O O . LYS A 1 182 ? -6.165 9.631 24.345 1.00 46.31 182 LYS A O 1
ATOM 1334 N N . GLN A 1 183 ? -8.361 9.909 23.909 1.00 43.81 183 GLN A N 1
ATOM 1335 C CA . GLN A 1 183 ? -8.220 10.731 22.703 1.00 43.81 183 GLN A CA 1
ATOM 1336 C C . GLN A 1 183 ? -7.454 12.035 23.028 1.00 43.81 183 GLN A C 1
ATOM 1338 O O . GLN A 1 183 ? -7.628 12.554 24.130 1.00 43.81 183 GLN A O 1
ATOM 1343 N N . GLY A 1 184 ? -6.630 12.524 22.088 1.00 50.03 184 GLY A N 1
ATOM 1344 C CA . GLY A 1 184 ? -5.915 13.809 22.174 1.00 50.03 184 GLY A CA 1
ATOM 1345 C C . GLY A 1 184 ? -4.615 13.774 22.983 1.00 50.03 184 GLY A C 1
ATOM 1346 O O . GLY A 1 184 ? -4.571 14.309 24.078 1.00 50.03 184 GLY A O 1
ATOM 1347 N N . LEU A 1 185 ? -3.573 13.074 22.531 1.00 53.53 185 LEU A N 1
ATOM 1348 C CA . LEU A 1 185 ? -2.244 13.154 23.156 1.00 53.53 185 LEU A CA 1
ATOM 1349 C C . LEU A 1 185 ? -1.161 12.947 22.099 1.00 53.53 185 LEU A C 1
ATOM 1351 O O . LEU A 1 185 ? -1.268 12.035 21.273 1.00 53.53 185 LEU A O 1
ATOM 1355 N N . ASP A 1 186 ? -0.062 13.683 22.247 1.00 60.53 186 ASP A N 1
ATOM 1356 C CA . ASP A 1 186 ? 1.190 13.459 21.533 1.00 60.53 186 ASP A CA 1
ATOM 1357 C C . ASP A 1 186 ? 1.744 12.048 21.791 1.00 60.53 186 ASP A C 1
ATOM 1359 O O . ASP A 1 186 ? 1.929 11.607 22.936 1.00 60.53 186 ASP A O 1
ATOM 1363 N N . CYS A 1 187 ? 2.031 11.321 20.710 1.00 65.56 187 CYS A N 1
ATOM 1364 C CA . CYS A 1 187 ? 2.445 9.924 20.753 1.00 65.56 187 CYS A CA 1
ATOM 1365 C C . CYS A 1 187 ? 3.666 9.656 19.865 1.00 65.56 187 CYS A C 1
ATOM 1367 O O . CYS A 1 187 ? 3.653 9.884 18.654 1.00 65.56 187 CYS A O 1
ATOM 1369 N N . LEU A 1 188 ? 4.690 9.034 20.449 1.00 71.50 188 LEU A N 1
ATOM 1370 C CA . LEU A 1 188 ? 5.784 8.403 19.716 1.00 71.50 188 LEU A CA 1
ATOM 1371 C C . LEU A 1 188 ? 5.407 6.948 19.407 1.00 71.50 188 LEU A C 1
ATOM 1373 O O . LEU A 1 188 ? 5.095 6.179 20.314 1.00 71.50 188 LEU A O 1
ATOM 1377 N N . SER A 1 189 ? 5.425 6.555 18.139 1.00 72.69 189 SER A N 1
ATOM 1378 C CA . SER A 1 189 ? 5.139 5.193 17.684 1.00 72.69 189 SER A CA 1
ATOM 1379 C C . SER A 1 189 ? 6.408 4.538 17.146 1.00 72.69 189 SER A C 1
ATOM 1381 O O . SER A 1 189 ? 7.095 5.102 16.294 1.00 72.69 189 SER A O 1
ATOM 1383 N N . LEU A 1 190 ? 6.687 3.332 17.640 1.00 70.06 190 LEU A N 1
ATOM 1384 C CA . LEU A 1 190 ? 7.767 2.461 17.184 1.00 70.06 190 LEU A CA 1
ATOM 1385 C C . LEU A 1 190 ? 7.136 1.125 16.767 1.00 70.06 190 LEU A C 1
ATOM 1387 O O . LEU A 1 190 ? 6.777 0.319 17.630 1.00 70.06 190 LEU A O 1
ATOM 1391 N N . PRO A 1 191 ? 6.915 0.879 15.466 1.00 66.56 191 PRO A N 1
ATOM 1392 C CA . PRO A 1 191 ? 6.370 -0.395 15.021 1.00 66.56 191 PRO A CA 1
ATOM 1393 C C . PRO A 1 191 ? 7.328 -1.539 15.376 1.00 66.56 191 PRO A C 1
ATOM 1395 O O . PRO A 1 191 ? 8.552 -1.400 15.297 1.00 66.56 191 PRO A O 1
ATOM 1398 N N . SER A 1 192 ? 6.755 -2.664 15.809 1.00 63.78 192 SER A N 1
ATOM 1399 C CA . SER A 1 192 ? 7.504 -3.840 16.274 1.00 63.78 192 SER A CA 1
ATOM 1400 C C . SER A 1 192 ? 8.506 -3.536 17.393 1.00 63.78 192 SER A C 1
ATOM 1402 O O . SER A 1 192 ? 9.541 -4.192 17.477 1.00 63.78 192 SER A O 1
ATOM 1404 N N . ALA A 1 193 ? 8.223 -2.535 18.241 1.00 66.94 193 ALA A N 1
ATOM 1405 C CA . ALA A 1 193 ? 9.098 -2.277 19.371 1.00 66.94 193 ALA A CA 1
ATOM 1406 C C . ALA A 1 193 ? 9.027 -3.413 20.399 1.00 66.94 193 ALA A C 1
ATOM 1408 O O . ALA A 1 193 ? 7.952 -3.806 20.869 1.00 66.94 193 ALA A O 1
ATOM 1409 N N . GLU A 1 194 ? 10.204 -3.887 20.757 1.00 70.88 194 GLU A N 1
ATOM 1410 C CA . GLU A 1 194 ? 10.504 -4.930 21.716 1.00 70.88 194 GLU A CA 1
ATOM 1411 C C . GLU A 1 194 ? 11.264 -4.303 22.890 1.00 70.88 194 GLU A C 1
ATOM 1413 O O . GLU A 1 194 ? 12.012 -3.329 22.736 1.00 70.88 194 GLU A O 1
ATOM 1418 N N . ASN A 1 195 ? 11.075 -4.861 24.084 1.00 65.69 195 ASN A N 1
ATOM 1419 C CA . ASN A 1 195 ? 12.026 -4.631 25.168 1.00 65.69 195 ASN A CA 1
ATOM 1420 C C . ASN A 1 195 ? 13.372 -5.306 24.840 1.00 65.69 195 ASN A C 1
ATOM 1422 O O . ASN A 1 195 ? 13.513 -6.031 23.853 1.00 65.69 195 ASN A O 1
ATOM 1426 N N . LYS A 1 196 ? 14.367 -5.087 25.701 1.00 65.88 196 LYS A N 1
ATOM 1427 C CA . LYS A 1 196 ? 15.700 -5.686 25.567 1.00 65.88 196 LYS A CA 1
ATOM 1428 C C . LYS A 1 196 ? 15.659 -7.220 25.489 1.00 65.88 196 LYS A C 1
ATOM 1430 O O . LYS A 1 196 ? 16.523 -7.833 24.870 1.00 65.88 196 LYS A O 1
ATOM 1435 N N . GLU A 1 197 ? 14.640 -7.826 26.090 1.00 66.38 197 GLU A N 1
ATOM 1436 C CA . GLU A 1 197 ? 14.399 -9.267 26.143 1.00 66.38 197 GLU A CA 1
ATOM 1437 C C . GLU A 1 197 ? 13.655 -9.831 24.912 1.00 66.38 197 GLU A C 1
ATOM 1439 O O . GLU A 1 197 ? 13.282 -11.002 24.919 1.00 66.38 197 GLU A O 1
ATOM 1444 N N . GLY A 1 198 ? 13.401 -9.035 23.863 1.00 58.47 198 GLY A N 1
ATOM 1445 C CA . GLY A 1 198 ? 12.748 -9.500 22.626 1.00 58.47 198 GLY A CA 1
ATOM 1446 C C . GLY A 1 198 ? 11.241 -9.764 22.761 1.00 58.47 198 GLY A C 1
ATOM 1447 O O . GLY A 1 198 ? 10.617 -10.401 21.914 1.00 58.47 198 GLY A O 1
ATOM 1448 N N . THR A 1 199 ? 10.622 -9.295 23.843 1.00 58.62 199 THR A N 1
ATOM 1449 C CA . THR A 1 199 ? 9.179 -9.399 24.063 1.00 58.62 199 THR A CA 1
ATOM 1450 C C . THR A 1 199 ? 8.482 -8.259 23.321 1.00 58.62 199 THR A C 1
ATOM 1452 O O . THR A 1 199 ? 8.465 -7.109 23.769 1.00 58.62 199 THR A O 1
ATOM 1455 N N . ALA A 1 200 ? 7.914 -8.572 22.157 1.00 49.81 200 ALA A N 1
ATOM 1456 C CA . ALA A 1 200 ? 7.244 -7.589 21.316 1.00 49.81 200 ALA A CA 1
ATOM 1457 C C . ALA A 1 200 ? 5.956 -7.070 21.961 1.00 49.81 200 ALA A C 1
ATOM 1459 O O . ALA A 1 200 ? 5.061 -7.833 22.333 1.00 49.81 200 ALA A O 1
ATOM 1460 N N . ARG A 1 201 ? 5.797 -5.744 21.984 1.00 53.34 201 ARG A N 1
ATOM 1461 C CA . ARG A 1 201 ? 4.466 -5.140 21.934 1.00 53.34 201 ARG A CA 1
ATOM 1462 C C . ARG A 1 201 ? 4.232 -4.709 20.494 1.00 53.34 201 ARG A C 1
ATOM 1464 O O . ARG A 1 201 ? 4.768 -3.711 20.029 1.00 53.34 201 ARG A O 1
ATOM 1471 N N . LEU A 1 202 ? 3.371 -5.452 19.799 1.00 42.34 202 LEU A N 1
ATOM 1472 C CA . LEU A 1 202 ? 3.020 -5.258 18.381 1.00 42.34 202 LEU A CA 1
ATOM 1473 C C . LEU A 1 202 ? 2.426 -3.868 18.056 1.00 42.34 202 LEU A C 1
ATOM 1475 O O . LEU A 1 202 ? 2.151 -3.565 16.900 1.00 42.34 202 LEU A O 1
ATOM 1479 N N . ARG A 1 203 ? 2.199 -3.027 19.074 1.00 51.47 203 ARG A N 1
ATOM 1480 C CA . ARG A 1 203 ? 1.578 -1.696 19.003 1.00 51.47 203 ARG A CA 1
ATOM 1481 C C . ARG A 1 203 ? 2.261 -0.722 19.973 1.00 51.47 203 ARG A C 1
ATOM 1483 O O . ARG A 1 203 ? 1.600 -0.062 20.772 1.00 51.47 203 ARG A O 1
ATOM 1490 N N . SER A 1 204 ? 3.594 -0.700 19.979 1.00 57.66 204 SER A N 1
ATOM 1491 C CA . SER A 1 204 ? 4.393 0.115 20.901 1.00 57.66 204 SER A CA 1
ATOM 1492 C C . SER A 1 204 ? 4.250 1.607 20.607 1.00 57.66 204 SER A C 1
ATOM 1494 O O . SER A 1 204 ? 4.928 2.185 19.756 1.00 57.66 204 SER A O 1
ATOM 1496 N N . ARG A 1 205 ? 3.322 2.222 21.336 1.00 60.84 205 ARG A N 1
ATOM 1497 C CA . ARG A 1 205 ? 3.049 3.650 21.326 1.00 60.84 205 ARG A CA 1
ATOM 1498 C C . ARG A 1 205 ? 3.316 4.221 22.717 1.00 60.84 205 ARG A C 1
ATOM 1500 O O . ARG A 1 205 ? 2.794 3.727 23.717 1.00 60.84 205 ARG A O 1
ATOM 1507 N N . PHE A 1 206 ? 4.116 5.272 22.767 1.00 65.75 206 PHE A N 1
ATOM 1508 C CA . PHE A 1 206 ? 4.500 5.995 23.970 1.00 65.75 206 PHE A CA 1
ATOM 1509 C C . PHE A 1 206 ? 3.783 7.344 23.926 1.00 65.75 206 PHE A C 1
ATOM 1511 O O . PHE A 1 206 ? 4.219 8.237 23.208 1.00 65.75 206 PHE A O 1
ATOM 1518 N N . CYS A 1 207 ? 2.642 7.460 24.613 1.00 57.47 207 CYS A N 1
ATOM 1519 C CA . CYS A 1 207 ? 1.840 8.689 24.640 1.00 57.47 207 CYS A CA 1
ATOM 1520 C C . CYS A 1 207 ? 1.875 9.352 26.010 1.00 57.47 207 CYS A C 1
ATOM 1522 O O . CYS A 1 207 ? 1.666 8.681 27.028 1.00 57.47 207 CYS A O 1
ATOM 1524 N N . GLY A 1 208 ? 2.041 10.671 26.011 1.00 54.06 208 GLY A N 1
ATOM 1525 C CA . GLY A 1 208 ? 1.928 11.505 27.201 1.00 54.06 208 GLY A CA 1
ATOM 1526 C C . GLY A 1 208 ? 3.024 11.319 28.261 1.00 54.06 208 GLY A C 1
ATOM 1527 O O . GLY A 1 208 ? 3.890 10.438 28.209 1.00 54.06 208 GLY A O 1
ATOM 1528 N N . ARG A 1 209 ? 2.931 12.177 29.283 1.00 52.34 209 ARG A N 1
ATOM 1529 C CA . ARG A 1 209 ? 3.974 12.477 30.281 1.00 52.34 209 ARG A CA 1
ATOM 1530 C C . ARG A 1 209 ? 4.499 11.284 31.097 1.00 52.34 209 ARG A C 1
ATOM 1532 O O . ARG A 1 209 ? 5.630 11.304 31.571 1.00 52.34 209 ARG A O 1
ATOM 1539 N N . ASN A 1 210 ? 3.696 10.226 31.241 1.00 49.22 210 ASN A N 1
ATOM 1540 C CA . ASN A 1 210 ? 3.992 9.059 32.089 1.00 49.22 210 ASN A CA 1
ATOM 1541 C C . ASN A 1 210 ? 4.462 7.814 31.312 1.00 49.22 210 ASN A C 1
ATOM 1543 O O . ASN A 1 210 ? 4.620 6.746 31.907 1.00 49.22 210 ASN A O 1
ATOM 1547 N N . LYS A 1 211 ? 4.652 7.911 29.989 1.00 51.81 211 LYS A N 1
ATOM 1548 C CA . LYS A 1 211 ? 5.098 6.791 29.136 1.00 51.81 211 LYS A CA 1
ATOM 1549 C C . LYS A 1 211 ? 6.431 7.052 28.426 1.00 51.81 211 LYS A C 1
ATOM 1551 O O . LYS A 1 211 ? 6.711 6.402 27.429 1.00 51.81 211 LYS A O 1
ATOM 1556 N N . GLY A 1 212 ? 7.264 7.950 28.958 1.00 49.72 212 GLY A N 1
ATOM 1557 C CA . GLY A 1 212 ? 8.640 8.190 28.485 1.00 49.72 212 GLY A CA 1
ATOM 1558 C C . GLY A 1 212 ? 8.856 9.522 27.759 1.00 49.72 212 GLY A C 1
ATOM 1559 O O . GLY A 1 212 ? 9.999 9.931 27.582 1.00 49.72 212 GLY A O 1
ATOM 1560 N N . LEU A 1 213 ? 7.785 10.239 27.411 1.00 53.72 213 LEU A N 1
ATOM 1561 C CA . LEU A 1 213 ? 7.838 11.625 26.940 1.00 53.72 213 LEU A CA 1
ATOM 1562 C C . LEU A 1 213 ? 7.874 12.548 28.167 1.00 53.72 213 LEU A C 1
ATOM 1564 O O . LEU A 1 213 ? 6.834 12.923 28.694 1.00 53.72 213 LEU A O 1
ATOM 1568 N N . THR A 1 214 ? 9.062 12.835 28.701 1.00 51.19 214 THR A N 1
ATOM 1569 C CA . THR A 1 214 ? 9.229 13.683 29.896 1.00 51.19 214 THR A CA 1
ATOM 1570 C C . THR A 1 214 ? 9.777 15.064 29.536 1.00 51.19 214 THR A C 1
ATOM 1572 O O . THR A 1 214 ? 10.602 15.198 28.638 1.00 51.19 214 THR A O 1
ATOM 1575 N N . THR A 1 215 ? 9.355 16.093 30.274 1.00 45.50 215 THR A N 1
ATOM 1576 C CA . THR A 1 215 ? 9.878 17.470 30.187 1.00 45.50 215 THR A CA 1
ATOM 1577 C C . THR A 1 215 ? 11.100 17.699 31.097 1.00 45.50 215 THR A C 1
ATOM 1579 O O . THR A 1 215 ? 11.521 18.838 31.282 1.00 45.50 215 THR A O 1
ATOM 1582 N N . GLY A 1 216 ? 11.635 16.645 31.732 1.00 53.50 216 GLY A N 1
ATOM 1583 C CA . GLY A 1 216 ? 12.742 16.701 32.700 1.00 53.50 216 GLY A CA 1
ATOM 1584 C C . GLY A 1 216 ? 13.940 15.812 32.323 1.00 53.50 216 GLY A C 1
ATOM 1585 O O . GLY A 1 216 ? 13.889 15.134 31.298 1.00 53.50 216 GLY A O 1
ATOM 1586 N N . PRO A 1 217 ? 15.026 15.793 33.126 1.00 47.38 217 PRO A N 1
ATOM 1587 C CA . PRO A 1 217 ? 16.205 14.967 32.855 1.00 47.38 217 PRO A CA 1
ATOM 1588 C C . PRO A 1 217 ? 15.805 13.488 32.779 1.00 47.38 217 PRO A C 1
ATOM 1590 O O . PRO A 1 217 ? 15.382 12.888 33.766 1.00 47.38 217 PRO A O 1
ATOM 1593 N N . ALA A 1 218 ? 15.867 12.931 31.572 1.00 57.78 218 ALA A N 1
ATOM 1594 C CA . ALA A 1 218 ? 15.342 11.611 31.262 1.00 57.78 218 ALA A CA 1
ATOM 1595 C C . ALA A 1 218 ? 16.390 10.519 31.509 1.00 57.78 218 ALA A C 1
ATOM 1597 O O . ALA A 1 218 ? 17.548 10.650 31.114 1.00 57.78 218 ALA A O 1
ATOM 1598 N N . VAL A 1 219 ? 15.954 9.412 32.111 1.00 56.44 219 VAL A N 1
ATOM 1599 C CA . VAL A 1 219 ? 16.677 8.136 32.066 1.00 56.44 219 VAL A CA 1
ATOM 1600 C C . VAL A 1 219 ? 16.536 7.589 30.645 1.00 56.44 219 VAL A C 1
ATOM 1602 O O . VAL A 1 219 ? 15.419 7.488 30.136 1.00 56.44 219 VAL A O 1
ATOM 1605 N N . SER A 1 220 ? 17.649 7.262 29.989 1.00 61.91 220 SER A N 1
ATOM 1606 C CA . SER A 1 220 ? 17.614 6.618 28.677 1.00 61.91 220 SER A CA 1
ATOM 1607 C C . SER A 1 220 ? 17.009 5.218 28.794 1.00 61.91 220 SER A C 1
ATOM 1609 O O . SER A 1 220 ? 17.362 4.442 29.682 1.00 61.91 220 SER A O 1
ATOM 1611 N N . ILE A 1 221 ? 16.093 4.891 27.885 1.00 64.12 221 ILE A N 1
ATOM 1612 C CA . ILE A 1 221 ? 15.531 3.545 27.750 1.00 64.12 221 ILE A CA 1
ATOM 1613 C C . ILE A 1 221 ? 15.994 2.940 26.427 1.00 64.12 221 ILE A C 1
ATOM 1615 O O . ILE A 1 221 ? 15.976 3.608 25.394 1.00 64.12 221 ILE A O 1
ATOM 1619 N N . THR A 1 222 ? 16.415 1.676 26.452 1.00 69.19 222 THR A N 1
ATOM 1620 C CA . THR A 1 222 ? 16.701 0.913 25.232 1.00 69.19 222 THR A CA 1
ATOM 1621 C C . THR A 1 222 ? 15.404 0.308 24.715 1.00 69.19 222 THR A C 1
ATOM 1623 O O . THR A 1 222 ? 14.697 -0.375 25.457 1.00 69.19 222 THR A O 1
ATOM 1626 N N . ILE A 1 223 ? 15.108 0.544 23.441 1.00 69.38 223 ILE A N 1
ATOM 1627 C CA . ILE A 1 223 ? 13.984 -0.061 22.729 1.00 69.38 223 ILE A CA 1
ATOM 1628 C C . ILE A 1 223 ? 14.542 -0.734 21.480 1.00 69.38 223 ILE A C 1
ATOM 1630 O O . ILE A 1 223 ? 15.343 -0.139 20.761 1.00 69.38 223 ILE A O 1
ATOM 1634 N N . CYS A 1 224 ? 14.107 -1.961 21.228 1.00 70.94 224 CYS A N 1
ATOM 1635 C CA . CYS A 1 224 ? 14.523 -2.757 20.084 1.00 70.94 224 CYS A CA 1
ATOM 1636 C C . CYS A 1 224 ? 13.440 -2.727 19.010 1.00 70.94 224 CYS A C 1
ATOM 1638 O O . CYS A 1 224 ? 12.265 -2.738 19.339 1.00 70.94 224 CYS A O 1
ATOM 1640 N N . SER A 1 225 ? 13.797 -2.682 17.729 1.00 72.12 225 SER A N 1
ATOM 1641 C CA . SER A 1 225 ? 12.849 -2.924 16.635 1.00 72.12 225 SER A CA 1
ATOM 1642 C C . SER A 1 225 ? 13.560 -3.699 15.540 1.00 72.12 225 SER A C 1
ATOM 1644 O O . SER A 1 225 ? 14.626 -3.291 15.079 1.00 72.12 225 SER A O 1
ATOM 1646 N N . LYS A 1 226 ? 12.966 -4.821 15.129 1.00 69.88 226 LYS A N 1
ATOM 1647 C CA . LYS A 1 226 ? 13.461 -5.655 14.025 1.00 69.88 226 LYS A CA 1
ATOM 1648 C C . LYS A 1 226 ? 12.912 -5.204 12.663 1.00 69.88 226 LYS A C 1
ATOM 1650 O O . LYS A 1 226 ? 13.119 -5.888 11.665 1.00 69.88 226 LYS A O 1
ATOM 1655 N N . LEU A 1 227 ? 12.189 -4.078 12.614 1.00 65.81 227 LEU A N 1
ATOM 1656 C CA . LEU A 1 227 ? 11.630 -3.545 11.374 1.00 65.81 227 LEU A CA 1
ATOM 1657 C C . LEU A 1 227 ? 12.747 -3.000 10.474 1.00 65.81 227 LEU A C 1
ATOM 1659 O O . LEU A 1 227 ? 13.566 -2.188 10.909 1.00 65.81 227 LEU A O 1
ATOM 1663 N N . THR A 1 228 ? 12.755 -3.423 9.211 1.00 61.75 228 THR A N 1
ATOM 1664 C CA . THR A 1 228 ? 13.659 -2.923 8.173 1.00 61.75 228 THR A CA 1
ATOM 1665 C C . THR A 1 228 ? 12.841 -2.358 6.997 1.00 61.75 228 THR A C 1
ATOM 1667 O O . THR A 1 228 ? 12.058 -3.096 6.401 1.00 61.75 228 THR A O 1
ATOM 1670 N N . PRO A 1 229 ? 12.988 -1.060 6.654 1.00 63.38 229 PRO A N 1
ATOM 1671 C CA . PRO A 1 229 ? 13.824 -0.065 7.333 1.00 63.38 229 PRO A CA 1
ATOM 1672 C C . PRO A 1 229 ? 13.314 0.259 8.747 1.00 63.38 229 PRO A C 1
ATOM 1674 O O . PRO A 1 229 ? 12.123 0.157 9.034 1.00 63.38 229 PRO A O 1
ATOM 1677 N N . PHE A 1 230 ? 14.231 0.664 9.630 1.00 68.62 230 PHE A N 1
ATOM 1678 C CA . PHE A 1 230 ? 13.870 1.140 10.964 1.00 68.62 230 PHE A CA 1
ATOM 1679 C C . PHE A 1 230 ? 12.982 2.383 10.842 1.00 68.62 230 PHE A C 1
ATOM 1681 O O . PHE A 1 230 ? 13.326 3.324 10.124 1.00 68.62 230 PHE A O 1
ATOM 1688 N N . GLN A 1 231 ? 11.847 2.390 11.542 1.00 67.31 231 GLN A N 1
ATOM 1689 C CA . GLN A 1 231 ? 10.862 3.462 11.454 1.00 67.31 231 GLN A CA 1
ATOM 1690 C C . GLN A 1 231 ? 10.493 3.982 12.843 1.00 67.31 231 GLN A C 1
ATOM 1692 O O . GLN A 1 231 ? 10.111 3.222 13.732 1.00 67.31 231 GLN A O 1
ATOM 1697 N N . ILE A 1 232 ? 10.548 5.304 12.994 1.00 73.25 232 ILE A N 1
ATOM 1698 C CA . ILE A 1 232 ? 9.982 6.037 14.127 1.00 73.25 232 ILE A CA 1
ATOM 1699 C C . ILE A 1 232 ? 8.942 7.007 13.578 1.00 73.25 232 ILE A C 1
ATOM 1701 O O . ILE A 1 232 ? 9.202 7.703 12.598 1.00 73.25 232 ILE A O 1
ATOM 1705 N N . THR A 1 233 ? 7.780 7.091 14.218 1.00 68.88 233 THR A N 1
ATOM 1706 C CA . THR A 1 233 ? 6.753 8.077 13.865 1.00 68.88 233 THR A CA 1
ATOM 1707 C C . THR A 1 233 ? 6.351 8.862 15.098 1.00 68.88 233 THR A C 1
ATOM 1709 O O . THR A 1 233 ? 5.827 8.294 16.052 1.00 68.88 233 THR A O 1
ATOM 1712 N N . PHE A 1 234 ? 6.576 10.172 15.082 1.00 70.19 234 PHE A N 1
ATOM 1713 C CA . PHE A 1 234 ? 6.001 11.077 16.068 1.00 70.19 234 PHE A CA 1
ATOM 1714 C C . PHE A 1 234 ? 4.710 11.666 15.504 1.00 70.19 234 PHE A C 1
ATOM 1716 O O . PHE A 1 234 ? 4.700 12.152 14.374 1.00 70.19 234 PHE A O 1
ATOM 1723 N N . ARG A 1 235 ? 3.629 11.596 16.280 1.00 60.91 235 ARG A N 1
ATOM 1724 C CA . ARG A 1 235 ? 2.392 12.318 15.994 1.00 60.91 235 ARG A CA 1
ATOM 1725 C C . ARG A 1 235 ? 2.137 13.278 17.135 1.00 60.91 235 ARG A C 1
ATOM 1727 O O . ARG A 1 235 ? 1.976 12.816 18.264 1.00 60.91 235 ARG A O 1
ATOM 1734 N N . SER A 1 236 ? 2.097 14.559 16.807 1.00 63.84 236 SER A N 1
ATOM 1735 C CA . SER A 1 236 ? 1.541 15.583 17.677 1.00 63.84 236 SER A CA 1
ATOM 1736 C C . SER A 1 236 ? 0.229 16.082 17.105 1.00 63.84 236 SER A C 1
ATOM 1738 O O . SER A 1 236 ? 0.104 16.209 15.883 1.00 63.84 236 SER A O 1
ATOM 1740 N N . ASP A 1 237 ? -0.722 16.385 17.972 1.00 58.50 237 ASP A N 1
ATOM 1741 C CA . ASP A 1 237 ? -1.861 17.229 17.627 1.00 58.50 237 ASP A CA 1
ATOM 1742 C C . ASP A 1 237 ? -1.684 18.600 18.308 1.00 58.50 237 ASP A C 1
ATOM 1744 O O . ASP A 1 237 ? -0.569 18.994 18.640 1.00 58.50 237 ASP A O 1
ATOM 1748 N N . SER A 1 238 ? -2.737 19.410 18.393 1.00 53.78 238 SER A N 1
ATOM 1749 C CA . SER A 1 238 ? -2.702 20.667 19.163 1.00 53.78 238 SER A CA 1
ATOM 1750 C C . SER A 1 238 ? -3.302 20.502 20.561 1.00 53.78 238 SER A C 1
ATOM 1752 O O . SER A 1 238 ? -3.529 21.498 21.242 1.00 53.78 238 SER A O 1
ATOM 1754 N N . PHE A 1 239 ? -3.602 19.267 20.975 1.00 52.91 239 PHE A N 1
ATOM 1755 C CA . PHE A 1 239 ? -4.399 18.984 22.154 1.00 52.91 239 PHE A CA 1
ATOM 1756 C C . PHE A 1 239 ? -3.506 18.654 23.352 1.00 52.91 239 PHE A C 1
ATOM 1758 O O . PHE A 1 239 ? -2.913 17.583 23.457 1.00 52.91 239 PHE A O 1
ATOM 1765 N N . GLU A 1 240 ? -3.484 19.567 24.318 1.00 59.12 240 GLU A N 1
ATOM 1766 C CA . GLU A 1 240 ? -2.762 19.403 25.577 1.00 59.12 240 GLU A CA 1
ATOM 1767 C C . GLU A 1 240 ? -3.734 19.296 26.748 1.00 59.12 240 GLU A C 1
ATOM 1769 O O . GLU A 1 240 ? -4.701 20.048 26.826 1.00 59.12 240 GLU A O 1
ATOM 1774 N N . THR A 1 241 ? -3.493 18.398 27.705 1.00 50.94 241 THR A N 1
ATOM 1775 C CA . THR A 1 241 ? -4.364 18.283 28.890 1.00 50.94 241 THR A CA 1
ATOM 1776 C C . THR A 1 241 ? -3.791 19.038 30.081 1.00 50.94 241 THR A C 1
ATOM 1778 O O . THR A 1 241 ? -2.658 18.773 30.489 1.00 50.94 241 THR A O 1
ATOM 1781 N N . ILE A 1 242 ? -4.596 19.876 30.739 1.00 52.94 242 ILE A N 1
ATOM 1782 C CA . ILE A 1 242 ? -4.299 20.281 32.122 1.00 52.94 242 ILE A CA 1
ATOM 1783 C C . ILE A 1 242 ? -4.660 19.145 33.095 1.00 52.94 242 ILE A C 1
ATOM 1785 O O . ILE A 1 242 ? -5.649 18.447 32.866 1.00 52.94 242 ILE A O 1
ATOM 1789 N N . PRO A 1 243 ? -3.927 18.940 34.205 1.00 52.00 243 PRO A N 1
ATOM 1790 C CA . PRO A 1 243 ? -4.338 17.986 35.230 1.00 52.00 243 PRO A CA 1
ATOM 1791 C C . PRO A 1 243 ? -5.694 18.411 35.817 1.00 52.00 243 PRO A C 1
ATOM 1793 O O . PRO A 1 243 ? -5.765 19.393 36.554 1.00 52.00 243 PRO A O 1
ATOM 1796 N N . SER A 1 244 ? -6.775 17.695 35.493 1.00 48.00 244 SER A N 1
ATOM 1797 C CA . SER A 1 244 ? -8.069 17.885 36.151 1.00 48.00 244 SER A CA 1
ATOM 1798 C C . SER A 1 244 ? -8.250 16.895 37.299 1.00 48.00 244 SER A C 1
ATOM 1800 O O . SER A 1 244 ? -7.737 15.771 37.300 1.00 48.00 244 SER A O 1
ATOM 1802 N N . ILE A 1 245 ? -8.983 17.349 38.310 1.00 51.00 245 ILE A N 1
ATOM 1803 C CA . ILE A 1 245 ? -9.394 16.551 39.459 1.00 51.00 245 ILE A CA 1
ATOM 1804 C C . ILE A 1 245 ? -10.336 15.448 38.945 1.00 51.00 245 ILE A C 1
ATOM 1806 O O . ILE A 1 245 ? -11.187 15.694 38.087 1.00 51.00 245 ILE A O 1
ATOM 1810 N N . VAL A 1 246 ? -10.128 14.224 39.438 1.00 46.06 246 VAL A N 1
ATOM 1811 C CA . VAL A 1 246 ? -10.764 12.969 38.999 1.00 46.06 246 VAL A CA 1
ATOM 1812 C C . VAL A 1 246 ? -12.253 13.140 38.661 1.00 46.06 246 VAL A C 1
ATOM 1814 O O . VAL A 1 246 ? -13.046 13.502 39.523 1.00 46.06 246 VAL A O 1
ATOM 1817 N N . GLY A 1 247 ? -12.635 12.810 37.419 1.00 51.84 247 GLY A N 1
ATOM 1818 C CA . GLY A 1 247 ? -14.039 12.637 37.009 1.00 51.84 247 GLY A CA 1
ATOM 1819 C C . GLY A 1 247 ? -14.566 13.589 35.930 1.00 51.84 247 GLY A C 1
ATOM 1820 O O . GLY A 1 247 ? -15.699 13.412 35.495 1.00 51.84 247 GLY A O 1
ATOM 1821 N N . THR A 1 248 ? -13.773 14.551 35.453 1.00 48.06 248 THR A N 1
ATOM 1822 C CA . THR A 1 248 ? -14.164 15.457 34.353 1.00 48.06 248 THR A CA 1
ATOM 1823 C C . THR A 1 248 ? -13.344 15.199 33.079 1.00 48.06 248 THR A C 1
ATOM 1825 O O . THR A 1 248 ? -12.179 14.798 33.187 1.00 48.06 248 THR A O 1
ATOM 1828 N N . PRO A 1 249 ? -13.911 15.393 31.866 1.00 51.12 249 PRO A N 1
ATOM 1829 C CA . PRO A 1 249 ? -13.125 15.473 30.633 1.00 51.12 249 PRO A CA 1
ATOM 1830 C C . PRO A 1 249 ? -12.019 16.521 30.812 1.00 51.12 249 PRO A C 1
ATOM 1832 O O . PRO A 1 249 ? -12.291 17.614 31.304 1.00 51.12 249 PRO A O 1
ATOM 1835 N N . LEU A 1 250 ? -10.773 16.164 30.489 1.00 53.12 250 LEU A N 1
ATOM 1836 C CA . LEU A 1 250 ? -9.616 17.044 30.672 1.00 53.12 250 LEU A CA 1
ATOM 1837 C C . LEU A 1 250 ? -9.752 18.237 29.704 1.00 53.12 250 LEU A C 1
ATOM 1839 O O . LEU A 1 250 ? -9.837 17.992 28.502 1.00 53.12 250 LEU A O 1
ATOM 1843 N N . PRO A 1 251 ? -9.808 19.492 30.187 1.00 53.47 251 PRO A N 1
ATOM 1844 C CA . PRO A 1 251 ? -9.847 20.665 29.315 1.00 53.47 251 PRO A CA 1
ATOM 1845 C C . PRO A 1 251 ? -8.541 20.825 28.524 1.00 53.47 251 PRO A C 1
ATOM 1847 O O . PRO A 1 251 ? -7.474 20.452 29.021 1.00 53.47 251 PRO A O 1
ATOM 1850 N N . GLU A 1 252 ? -8.634 21.428 27.336 1.00 57.16 252 GLU A N 1
ATOM 1851 C CA . GLU A 1 252 ? -7.486 21.798 26.500 1.00 57.16 252 GLU A CA 1
ATOM 1852 C C . GLU A 1 252 ? -6.649 22.894 27.188 1.00 57.16 252 GLU A C 1
ATOM 1854 O O . GLU A 1 252 ? -7.181 23.905 27.662 1.00 57.16 252 GLU A O 1
ATOM 1859 N N . ALA A 1 253 ? -5.337 22.682 27.297 1.00 56.31 253 ALA A N 1
ATOM 1860 C CA . ALA A 1 253 ? -4.412 23.621 27.910 1.00 56.31 253 ALA A CA 1
ATOM 1861 C C . ALA A 1 253 ? -4.131 24.795 26.964 1.00 56.31 253 ALA A C 1
ATOM 1863 O O . ALA A 1 253 ? -3.825 24.624 25.791 1.00 56.31 253 ALA A O 1
ATOM 1864 N N . THR A 1 254 ? -4.156 26.016 27.497 1.00 50.94 254 THR A N 1
ATOM 1865 C CA . THR A 1 254 ? -3.861 27.244 26.736 1.00 50.94 254 THR A CA 1
ATOM 1866 C C . THR A 1 254 ? -2.375 27.419 26.397 1.00 50.94 254 THR A C 1
ATOM 1868 O O . THR A 1 254 ? -2.022 28.299 25.612 1.00 50.94 254 THR A O 1
ATOM 1871 N N . ALA A 1 255 ? -1.498 26.596 26.980 1.00 50.75 255 ALA A N 1
ATOM 1872 C CA . ALA A 1 255 ? -0.072 26.540 26.688 1.00 50.75 255 ALA A CA 1
ATOM 1873 C C . ALA A 1 255 ? 0.233 25.227 25.957 1.00 50.75 255 ALA A C 1
ATOM 1875 O O . ALA A 1 255 ? 0.376 24.186 26.590 1.00 50.75 255 ALA A O 1
ATOM 1876 N N . MET A 1 256 ? 0.292 25.299 24.627 1.00 54.59 256 MET A N 1
ATOM 1877 C CA . MET A 1 256 ? 0.609 24.167 23.755 1.00 54.59 256 MET A CA 1
ATOM 1878 C C . MET A 1 256 ? 2.087 23.776 23.912 1.00 54.59 256 MET A C 1
ATOM 1880 O O . MET A 1 256 ? 2.963 24.634 23.716 1.00 54.59 256 MET A O 1
ATOM 1884 N N . ASP A 1 257 ? 2.385 22.512 24.230 1.00 52.88 257 ASP A N 1
ATOM 1885 C CA . ASP A 1 257 ? 3.747 21.998 24.088 1.00 52.88 257 ASP A CA 1
ATOM 1886 C C . ASP A 1 257 ? 4.077 21.986 22.583 1.00 52.88 257 ASP A C 1
ATOM 1888 O O . ASP A 1 257 ? 3.309 21.541 21.737 1.00 52.88 257 ASP A O 1
ATOM 1892 N N . LYS A 1 258 ? 5.217 22.571 22.197 1.00 50.84 258 LYS A N 1
ATOM 1893 C CA . LYS A 1 258 ? 5.557 22.825 20.779 1.00 50.84 258 LYS A CA 1
ATOM 1894 C C . LYS A 1 258 ? 6.194 21.615 20.077 1.00 50.84 258 LYS A C 1
ATOM 1896 O O . LYS A 1 258 ? 6.913 21.784 19.091 1.00 50.84 258 LYS A O 1
ATOM 1901 N N . GLY A 1 259 ? 5.965 20.414 20.604 1.00 53.28 259 GLY A N 1
ATOM 1902 C CA . GLY A 1 259 ? 6.528 19.154 20.126 1.00 53.28 259 GLY A CA 1
ATOM 1903 C C . GLY A 1 259 ? 7.644 18.578 21.003 1.00 53.28 259 GLY A C 1
ATOM 1904 O O . GLY A 1 259 ? 8.019 19.119 22.043 1.00 53.28 259 GLY A O 1
ATOM 1905 N N . VAL A 1 260 ? 8.194 17.443 20.564 1.00 60.50 260 VAL A N 1
ATOM 1906 C CA . VAL A 1 260 ? 9.207 16.669 21.296 1.00 60.50 260 VAL A CA 1
ATOM 1907 C C . VAL A 1 260 ? 10.613 16.860 20.718 1.00 60.50 260 VAL A C 1
ATOM 1909 O O . VAL A 1 260 ? 10.808 16.913 19.504 1.00 60.50 260 VAL A O 1
ATOM 1912 N N . LYS A 1 261 ? 11.635 16.878 21.583 1.00 57.19 261 LYS A N 1
ATOM 1913 C CA . LYS A 1 261 ? 13.038 16.694 21.184 1.00 57.19 261 LYS A CA 1
ATOM 1914 C C . LYS A 1 261 ? 13.451 15.245 21.426 1.00 57.19 261 LYS A C 1
ATOM 1916 O O . LYS A 1 261 ? 13.624 14.837 22.572 1.00 57.19 261 LYS A O 1
ATOM 1921 N N . LEU A 1 262 ? 13.650 14.483 20.353 1.00 65.94 262 LEU A N 1
ATOM 1922 C CA . LEU A 1 262 ? 14.182 13.124 20.432 1.00 65.94 262 LEU A CA 1
ATOM 1923 C C . LEU A 1 262 ? 15.712 13.146 20.341 1.00 65.94 262 LEU A C 1
ATOM 1925 O O . LEU A 1 262 ? 16.276 13.651 19.372 1.00 65.94 262 LEU A O 1
ATOM 1929 N N . ILE A 1 263 ? 16.380 12.570 21.339 1.00 63.94 263 ILE A N 1
ATOM 1930 C CA . ILE A 1 263 ? 17.809 12.243 21.287 1.00 63.94 263 ILE A CA 1
ATOM 1931 C C . ILE A 1 263 ? 17.891 10.721 21.276 1.00 63.94 263 ILE A C 1
ATOM 1933 O O . ILE A 1 263 ? 17.463 10.082 22.235 1.00 63.94 263 ILE A O 1
ATOM 1937 N N . TYR A 1 264 ? 18.398 10.144 20.189 1.00 68.31 264 TYR A N 1
ATOM 1938 C CA . TYR A 1 264 ? 18.511 8.698 20.032 1.00 68.31 264 TYR A CA 1
ATOM 1939 C C . TYR A 1 264 ? 19.898 8.310 19.526 1.00 68.31 264 TYR A C 1
ATOM 1941 O O . TYR A 1 264 ? 20.576 9.090 18.858 1.00 68.31 264 TYR A O 1
ATOM 1949 N N . PHE A 1 265 ? 20.286 7.078 19.839 1.00 68.50 265 PHE A N 1
ATOM 1950 C CA . PHE A 1 265 ? 21.467 6.419 19.306 1.00 68.50 265 PHE A CA 1
ATOM 1951 C C . PHE A 1 265 ? 21.014 5.068 18.766 1.00 68.50 265 PHE A C 1
ATOM 1953 O O . PHE A 1 265 ? 20.288 4.347 19.449 1.00 68.50 265 PHE A O 1
ATOM 1960 N N . GLN A 1 266 ? 21.398 4.753 17.533 1.00 68.38 266 GLN A N 1
ATOM 1961 C CA . GLN A 1 266 ? 21.124 3.455 16.933 1.00 68.38 266 GLN A CA 1
ATOM 1962 C C . GLN A 1 266 ? 22.386 2.600 17.037 1.00 68.38 266 GLN A C 1
ATOM 1964 O O . GLN A 1 266 ? 23.437 2.981 16.526 1.00 68.38 266 GLN A O 1
ATOM 1969 N N . ASP A 1 267 ? 22.271 1.448 17.688 1.00 69.94 267 ASP A N 1
ATOM 1970 C CA . ASP A 1 267 ? 23.307 0.421 17.727 1.00 69.94 267 ASP A CA 1
ATOM 1971 C C . ASP A 1 267 ? 22.695 -0.962 17.462 1.00 69.94 267 ASP A C 1
ATOM 1973 O O . ASP A 1 267 ? 21.475 -1.127 17.449 1.00 69.94 267 ASP A O 1
ATOM 1977 N N . ASN A 1 268 ? 23.549 -1.949 17.204 1.00 65.38 268 ASN A N 1
ATOM 1978 C CA . ASN A 1 268 ? 23.171 -3.353 17.028 1.00 65.38 268 ASN A CA 1
ATOM 1979 C C . ASN A 1 268 ? 23.575 -4.226 18.229 1.00 65.38 268 ASN A C 1
ATOM 1981 O O . ASN A 1 268 ? 23.590 -5.449 18.117 1.00 65.38 268 ASN A O 1
ATOM 1985 N N . MET A 1 269 ? 23.970 -3.619 19.349 1.00 64.44 269 MET A N 1
ATOM 1986 C CA . MET A 1 269 ? 24.663 -4.314 20.438 1.00 64.44 269 MET A CA 1
ATOM 1987 C C . MET A 1 269 ? 23.731 -4.685 21.588 1.00 64.44 269 MET A C 1
ATOM 1989 O O . MET A 1 269 ? 24.039 -5.584 22.367 1.00 64.44 269 MET A O 1
ATOM 1993 N N . ASN A 1 270 ? 22.604 -3.984 21.718 1.00 63.72 270 ASN A N 1
ATOM 1994 C CA . ASN A 1 270 ? 21.771 -4.054 22.915 1.00 63.72 270 ASN A CA 1
ATOM 1995 C C . ASN A 1 270 ? 20.440 -4.795 22.741 1.00 63.72 270 ASN A C 1
ATOM 1997 O O . ASN A 1 270 ? 19.698 -4.899 23.715 1.00 63.72 270 ASN A O 1
ATOM 2001 N N . CYS A 1 271 ? 20.154 -5.329 21.555 1.00 61.59 271 CYS A N 1
ATOM 2002 C CA . CYS A 1 271 ? 18.960 -6.126 21.274 1.00 61.59 271 CYS A CA 1
ATOM 2003 C C . CYS A 1 271 ? 19.337 -7.599 21.119 1.00 61.59 271 CYS A C 1
ATOM 2005 O O . CYS A 1 271 ? 20.292 -7.908 20.410 1.00 61.59 271 CYS A O 1
ATOM 2007 N N . MET A 1 272 ? 18.620 -8.510 21.788 1.00 59.66 272 MET A N 1
ATOM 2008 C CA . MET A 1 272 ? 18.843 -9.944 21.577 1.00 59.66 272 MET A CA 1
ATOM 2009 C C . MET A 1 272 ? 18.453 -10.331 20.140 1.00 59.66 272 MET A C 1
ATOM 2011 O O . MET A 1 272 ? 17.380 -9.945 19.664 1.00 59.66 272 MET A O 1
ATOM 2015 N N . ASN A 1 273 ? 19.332 -11.082 19.466 1.00 55.75 273 ASN A N 1
ATOM 2016 C CA . ASN A 1 273 ? 19.092 -11.642 18.130 1.00 55.75 273 ASN A CA 1
ATOM 2017 C C . ASN A 1 273 ? 17.880 -12.579 18.125 1.00 55.75 273 ASN A C 1
ATOM 2019 O O . ASN A 1 273 ? 17.865 -13.509 18.959 1.00 55.75 273 ASN A O 1
#